Protein AF-A0AAE1TMM4-F1 (afdb_monomer_lite)

Organism: NCBI:txid1843537

pLDDT: mean 85.55, std 17.65, range [37.34, 98.44]

Radius of gyration: 20.05 Å; chains: 1; bounding box: 49×54×57 Å

Structure (mmCIF, N/CA/C/O backbone):
data_AF-A0AAE1TMM4-F1
#
_entry.id   AF-A0AAE1TMM4-F1
#
loop_
_atom_site.group_PDB
_atom_site.id
_atom_site.type_symbol
_atom_site.label_atom_id
_atom_site.label_alt_id
_atom_site.label_comp_id
_atom_site.label_asym_id
_atom_site.label_entity_id
_atom_site.label_seq_id
_atom_site.pdbx_PDB_ins_code
_atom_site.Cart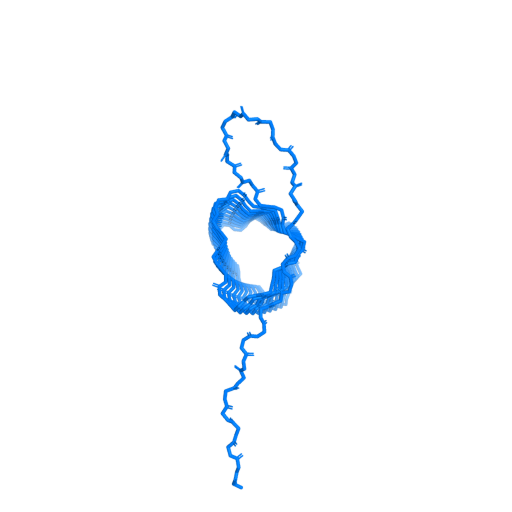n_x
_atom_site.Cartn_y
_atom_site.Cartn_z
_atom_site.occupancy
_atom_site.B_iso_or_equiv
_atom_site.auth_seq_id
_atom_site.auth_comp_id
_atom_site.auth_asym_id
_atom_site.auth_atom_id
_atom_site.pdbx_PDB_model_num
ATOM 1 N N . MET A 1 1 ? 13.318 -33.579 33.733 1.00 42.00 1 MET A N 1
ATOM 2 C CA . MET A 1 1 ? 11.891 -33.727 33.380 1.00 42.00 1 MET A CA 1
ATOM 3 C C . MET A 1 1 ? 11.103 -32.865 34.356 1.00 42.00 1 MET A C 1
ATOM 5 O O . MET A 1 1 ? 10.937 -33.266 35.497 1.00 42.00 1 MET A O 1
ATOM 9 N N . GLY A 1 2 ? 10.742 -31.644 33.979 1.00 37.34 2 GLY A N 1
ATOM 10 C CA . GLY A 1 2 ? 10.014 -30.729 34.858 1.00 37.34 2 GLY A CA 1
ATOM 11 C C . GLY A 1 2 ? 9.353 -29.660 34.008 1.00 37.34 2 GLY A C 1
ATOM 12 O O . GLY A 1 2 ? 10.037 -28.768 33.521 1.00 37.34 2 GLY A O 1
ATOM 13 N N . LYS A 1 3 ? 8.055 -29.839 33.754 1.00 45.47 3 LYS A N 1
ATOM 14 C CA . LYS A 1 3 ? 7.179 -28.867 33.096 1.00 45.47 3 LYS A CA 1
ATOM 15 C C . LYS A 1 3 ? 7.102 -27.596 33.946 1.00 45.47 3 LYS A C 1
ATOM 17 O O . LYS A 1 3 ? 6.981 -27.700 35.163 1.00 45.47 3 LYS A O 1
ATOM 22 N N . MET A 1 4 ? 7.082 -26.436 33.300 1.00 38.25 4 MET A N 1
ATOM 23 C CA . MET A 1 4 ? 6.453 -25.239 33.854 1.00 38.25 4 MET A CA 1
ATOM 24 C C . MET A 1 4 ? 5.282 -24.892 32.937 1.00 38.25 4 MET A C 1
ATOM 26 O O . MET A 1 4 ? 5.475 -24.652 31.748 1.00 38.25 4 MET A O 1
ATOM 30 N N . GLU A 1 5 ? 4.080 -24.997 33.496 1.00 43.28 5 GLU A N 1
ATOM 31 C CA . GLU A 1 5 ? 2.815 -24.550 32.916 1.00 43.28 5 GLU A CA 1
ATOM 32 C C . GLU A 1 5 ? 2.511 -23.128 33.413 1.00 43.28 5 GLU A C 1
ATOM 34 O O . GLU A 1 5 ? 2.790 -22.798 34.566 1.00 43.28 5 GLU A O 1
ATOM 39 N N . GLU A 1 6 ? 1.934 -22.351 32.492 1.00 41.84 6 GLU A N 1
ATOM 40 C CA . GLU A 1 6 ? 1.158 -21.110 32.642 1.00 41.84 6 GLU A CA 1
ATOM 41 C C . GLU A 1 6 ? 1.837 -19.884 33.279 1.00 41.84 6 GLU A C 1
ATOM 43 O O . GLU A 1 6 ? 1.745 -19.613 34.476 1.00 41.84 6 GLU A O 1
ATOM 48 N N . GLU A 1 7 ? 2.431 -19.056 32.408 1.00 39.62 7 GLU A N 1
ATOM 49 C CA . GLU A 1 7 ? 2.669 -17.636 32.677 1.00 39.62 7 GLU A CA 1
ATOM 50 C C . GLU A 1 7 ? 1.332 -16.889 32.760 1.00 39.62 7 GLU A C 1
ATOM 52 O O . GLU A 1 7 ? 0.552 -16.846 31.808 1.00 39.62 7 GLU A O 1
ATOM 57 N N . LYS A 1 8 ? 1.085 -16.286 33.926 1.00 39.66 8 LYS A N 1
ATOM 58 C CA . LYS A 1 8 ? 0.014 -15.315 34.137 1.00 39.66 8 LYS A CA 1
ATOM 59 C C . LYS A 1 8 ? 0.262 -14.076 33.281 1.00 39.66 8 LYS A C 1
ATOM 61 O O . LYS A 1 8 ? 1.341 -13.496 33.318 1.00 39.66 8 LYS A O 1
ATOM 66 N N . GLU A 1 9 ? -0.780 -13.664 32.573 1.00 48.09 9 GLU A N 1
ATOM 67 C CA . GLU A 1 9 ? -0.873 -12.409 31.836 1.00 48.09 9 GLU A CA 1
ATOM 68 C C . GLU A 1 9 ? -0.795 -11.223 32.814 1.00 48.09 9 GLU A C 1
ATOM 70 O O . GLU A 1 9 ? -1.756 -10.888 33.507 1.00 48.09 9 GLU A O 1
ATOM 75 N N . GLU A 1 10 ? 0.389 -10.622 32.926 1.00 38.06 10 GLU A N 1
ATOM 76 C CA . GLU A 1 10 ? 0.600 -9.375 33.657 1.00 38.06 10 GLU A CA 1
ATOM 77 C C . GLU A 1 10 ? 0.146 -8.214 32.760 1.00 38.06 10 GLU A C 1
ATOM 79 O O . GLU A 1 10 ? 0.851 -7.786 31.845 1.00 38.06 10 GLU A O 1
ATOM 84 N N . ALA A 1 11 ? -1.084 -7.744 32.982 1.00 46.00 11 ALA A N 1
ATOM 85 C CA . ALA A 1 11 ? -1.600 -6.535 32.354 1.00 46.00 11 ALA A CA 1
ATOM 86 C C . ALA A 1 11 ? -0.767 -5.334 32.829 1.00 46.00 11 ALA A C 1
ATOM 88 O O . ALA A 1 11 ? -0.806 -4.965 34.003 1.00 46.00 11 ALA A O 1
ATOM 89 N N . GLY A 1 12 ? 0.011 -4.751 31.914 1.00 44.47 12 GLY A N 1
ATOM 90 C CA . GLY A 1 12 ? 0.807 -3.557 32.179 1.00 44.47 12 GLY A CA 1
ATOM 91 C C . GLY A 1 12 ? -0.064 -2.366 32.585 1.00 44.47 12 GLY A C 1
ATOM 92 O O . GLY A 1 12 ? -1.188 -2.207 32.111 1.00 44.47 12 GLY A O 1
ATOM 93 N N . GLU A 1 13 ? 0.469 -1.527 33.472 1.00 41.88 13 GLU A N 1
ATOM 94 C CA . GLU A 1 13 ? -0.174 -0.304 33.958 1.00 41.88 13 GLU A CA 1
ATOM 95 C C . GLU A 1 13 ? -0.498 0.645 32.787 1.00 41.88 13 GLU A C 1
ATOM 97 O O . GLU A 1 13 ? 0.381 1.280 32.200 1.00 41.88 13 GLU A O 1
ATOM 102 N N . ASN A 1 14 ? -1.781 0.736 32.432 1.00 50.75 14 ASN A N 1
ATOM 103 C CA . ASN A 1 14 ? -2.283 1.701 31.460 1.00 50.75 14 ASN A CA 1
ATOM 104 C C . ASN A 1 14 ? -2.461 3.060 32.160 1.00 50.75 14 ASN A C 1
ATOM 106 O O . ASN A 1 14 ? -3.460 3.288 32.838 1.00 50.75 14 ASN A O 1
ATOM 110 N N . GLU A 1 15 ? -1.507 3.980 32.001 1.00 49.12 15 GLU A N 1
ATOM 111 C CA . GLU A 1 15 ? -1.706 5.389 32.371 1.00 49.12 15 GLU A CA 1
ATOM 112 C C . GLU A 1 15 ? -2.577 6.070 31.296 1.00 49.12 15 GLU A C 1
ATOM 114 O O . GLU A 1 15 ? -2.085 6.445 30.224 1.00 49.12 15 GLU A O 1
ATOM 119 N N . ILE A 1 16 ? -3.877 6.199 31.579 1.00 53.31 16 ILE A N 1
ATOM 120 C CA . ILE A 1 16 ? -4.823 7.024 30.815 1.00 53.31 16 ILE A CA 1
ATOM 121 C C . ILE A 1 16 ? -4.716 8.453 31.363 1.00 53.31 16 ILE A C 1
ATOM 123 O O . ILE A 1 16 ? -5.084 8.701 32.509 1.00 53.31 16 ILE A O 1
ATOM 127 N N . GLU A 1 17 ? -4.204 9.401 30.575 1.00 52.69 17 GLU A N 1
ATOM 128 C CA . GLU A 1 17 ? -4.332 10.825 30.914 1.00 52.69 17 GLU A CA 1
ATOM 129 C C . GLU A 1 17 ? -5.674 11.312 30.351 1.00 52.69 17 GLU A C 1
ATOM 131 O O . GLU A 1 17 ? -5.829 11.464 29.139 1.00 52.69 17 GLU A O 1
ATOM 136 N N . GLU A 1 18 ? -6.668 11.518 31.219 1.00 48.84 18 GLU A N 1
ATOM 137 C CA . GLU A 1 18 ? -7.958 12.086 30.819 1.00 48.84 18 GLU A CA 1
ATOM 138 C C . GLU A 1 18 ? -7.796 13.574 30.473 1.00 48.84 18 GLU A C 1
ATOM 140 O O . GLU A 1 18 ? -7.499 14.411 31.328 1.00 48.84 18 GLU A O 1
ATOM 145 N N . GLY A 1 19 ? -7.994 13.917 29.199 1.00 47.78 19 GLY A N 1
ATOM 146 C CA . GLY A 1 19 ? -8.187 15.301 28.779 1.00 47.78 19 GLY A CA 1
ATOM 147 C C . GLY A 1 19 ? -9.588 15.772 29.173 1.00 47.78 19 GLY A C 1
ATOM 148 O O . GLY A 1 19 ? -10.572 15.129 28.824 1.00 47.78 19 GLY A O 1
ATOM 149 N N . GLN A 1 20 ? -9.692 16.892 29.891 1.00 40.84 20 GLN A N 1
ATOM 150 C CA . GLN A 1 20 ? -10.978 17.512 30.234 1.00 40.84 20 GLN A CA 1
ATOM 151 C C . GLN A 1 20 ? -11.711 17.962 28.957 1.00 40.84 20 GLN A C 1
ATOM 153 O O . GLN A 1 20 ? -11.268 18.899 28.291 1.00 40.84 20 GLN A O 1
ATOM 158 N N . GLY A 1 21 ? -12.821 17.297 28.622 1.00 42.81 21 GLY A N 1
ATOM 159 C CA . GLY A 1 21 ? -13.741 17.670 27.543 1.00 42.81 21 GLY A CA 1
ATOM 160 C C . GLY A 1 21 ? -15.053 18.242 28.089 1.00 42.81 21 GLY A C 1
ATOM 161 O O . GLY A 1 21 ? -15.620 17.694 29.030 1.00 42.81 21 GLY A O 1
ATOM 162 N N . ASP A 1 22 ? -15.497 19.358 27.509 1.00 43.84 22 ASP A N 1
ATOM 163 C CA . ASP A 1 22 ? -16.775 20.036 27.767 1.00 43.84 22 ASP A CA 1
ATOM 164 C C . ASP A 1 22 ? -17.948 19.229 27.167 1.00 43.84 22 ASP A C 1
ATOM 166 O O . ASP A 1 22 ? -17.822 18.643 26.088 1.00 43.84 22 ASP A O 1
ATOM 170 N N . GLU A 1 23 ? -19.080 19.156 27.871 1.00 51.81 23 GLU A N 1
ATOM 171 C CA . GLU A 1 23 ? -20.193 18.249 27.559 1.00 51.81 23 GLU A CA 1
ATOM 172 C C . GLU A 1 23 ? -20.998 18.704 26.327 1.00 51.81 23 GLU A C 1
ATOM 174 O O . GLU A 1 23 ? -21.994 19.421 26.415 1.00 51.81 23 GLU A O 1
ATOM 179 N N . GLY A 1 24 ? -20.601 18.220 25.150 1.00 48.44 24 GLY A N 1
ATOM 180 C CA . GLY A 1 24 ? -21.395 18.324 23.927 1.00 48.44 24 GLY A CA 1
ATOM 181 C C . GLY A 1 24 ? -20.752 17.563 22.771 1.00 48.44 24 GLY A C 1
ATOM 182 O O . GLY A 1 24 ? -19.865 18.089 22.113 1.00 48.44 24 GLY A O 1
ATOM 183 N N . SER A 1 25 ? -21.234 16.342 22.500 1.00 51.62 25 SER A N 1
ATOM 184 C CA . SER A 1 25 ? -20.659 15.304 21.611 1.00 51.62 25 SER A CA 1
ATOM 185 C C . SER A 1 25 ? -19.442 14.579 22.204 1.00 51.62 25 SER A C 1
ATOM 187 O O . SER A 1 25 ? -18.290 14.903 21.952 1.00 51.62 25 SER A O 1
ATOM 189 N N . ASN A 1 26 ? -19.702 13.568 23.036 1.00 45.94 26 ASN A N 1
ATOM 190 C CA . ASN A 1 26 ? -18.652 12.861 23.766 1.00 45.94 26 ASN A CA 1
ATOM 191 C C . ASN A 1 26 ? -18.019 11.749 22.902 1.00 45.94 26 ASN A C 1
ATOM 193 O O . ASN A 1 26 ? -18.207 10.562 23.160 1.00 45.94 26 ASN A O 1
ATOM 197 N N . THR A 1 27 ? -17.297 12.113 21.839 1.00 53.97 27 THR A N 1
ATOM 198 C CA . T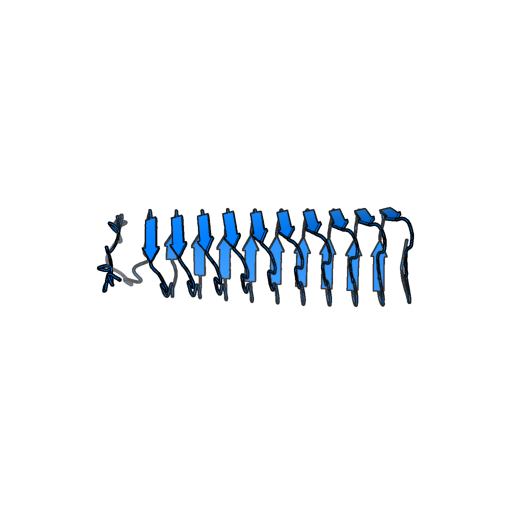HR A 1 27 ? -16.329 11.191 21.223 1.00 53.97 27 THR A CA 1
ATOM 199 C C . THR A 1 27 ? -15.072 11.210 22.085 1.00 53.97 27 THR A C 1
ATOM 201 O O . THR A 1 27 ? -14.251 12.119 21.974 1.00 53.97 27 THR A O 1
ATOM 204 N N . PHE A 1 28 ? -14.947 10.245 22.996 1.00 68.00 28 PHE A N 1
ATOM 205 C CA . PHE A 1 28 ? -13.753 10.087 23.824 1.00 68.00 28 PHE A CA 1
ATOM 206 C C . PHE A 1 28 ? -12.570 9.702 22.930 1.00 68.00 28 PHE A C 1
ATOM 208 O O . PHE A 1 28 ? -12.520 8.589 22.415 1.00 68.00 28 PHE A O 1
ATOM 215 N N . THR A 1 29 ? -11.627 10.621 22.723 1.00 73.44 29 THR A N 1
ATOM 216 C CA . THR A 1 29 ? -10.373 10.325 22.020 1.00 73.44 29 THR A CA 1
ATOM 217 C C . THR A 1 29 ? -9.329 9.879 23.044 1.00 73.44 29 THR A C 1
ATOM 219 O O . THR A 1 29 ? -8.824 10.731 23.785 1.00 73.44 29 THR A O 1
ATOM 222 N N . PRO A 1 30 ? -8.988 8.581 23.138 1.00 79.00 30 PRO A N 1
ATOM 223 C CA . PRO A 1 30 ? -8.029 8.114 24.127 1.00 79.00 30 PRO A CA 1
ATOM 224 C C . PRO A 1 30 ? -6.634 8.686 23.860 1.00 79.00 30 PRO A C 1
ATOM 226 O O . PRO A 1 30 ? -6.106 8.606 22.745 1.00 79.00 30 PRO A O 1
ATOM 229 N N . TYR A 1 31 ? -6.012 9.203 24.919 1.00 85.12 31 TYR A N 1
ATOM 230 C CA . TYR A 1 31 ? -4.585 9.496 24.962 1.00 85.12 31 TYR A CA 1
ATOM 231 C C . TYR A 1 31 ? -3.909 8.506 25.916 1.00 85.12 31 TYR A C 1
ATOM 233 O O . TYR A 1 31 ? -4.076 8.599 27.133 1.00 85.12 31 TYR A O 1
ATOM 241 N N . LEU A 1 32 ? -3.149 7.546 25.373 1.00 87.81 32 LEU A N 1
ATOM 242 C CA . LEU A 1 32 ? -2.367 6.612 26.192 1.00 87.81 32 LEU A CA 1
ATOM 243 C C . LEU A 1 32 ? -0.876 6.883 26.056 1.00 87.81 32 LEU A C 1
ATOM 245 O O . LEU A 1 32 ? -0.294 6.977 24.964 1.00 87.81 32 LEU A O 1
ATOM 249 N N . ARG A 1 33 ? -0.216 6.945 27.209 1.00 90.06 33 ARG A N 1
ATOM 250 C CA . ARG A 1 33 ? 1.230 7.133 27.272 1.00 90.06 33 ARG A CA 1
ATOM 251 C C . ARG A 1 33 ? 1.990 5.853 26.916 1.00 90.06 33 ARG A C 1
ATOM 253 O O . ARG A 1 33 ? 3.035 5.932 26.260 1.00 90.06 33 ARG A O 1
ATOM 260 N N . HIS A 1 34 ? 1.469 4.701 27.327 1.00 90.94 34 HIS A N 1
ATOM 261 C CA . HIS A 1 34 ? 2.022 3.378 27.047 1.00 90.94 34 HIS A CA 1
ATOM 262 C C . HIS A 1 34 ? 0.892 2.363 26.912 1.00 90.94 34 HIS A C 1
ATOM 264 O O . HIS A 1 34 ? -0.062 2.407 27.681 1.00 90.94 34 HIS A O 1
ATOM 270 N N . LEU A 1 35 ? 1.026 1.452 25.953 1.00 91.75 35 LEU A N 1
ATOM 271 C CA . LEU A 1 35 ? 0.177 0.277 25.806 1.00 91.75 35 LEU A CA 1
ATOM 272 C C . LEU A 1 35 ? 1.073 -0.931 25.526 1.00 91.75 35 LEU A C 1
ATOM 274 O O . LEU A 1 35 ? 1.838 -0.940 24.557 1.00 91.75 35 LEU A O 1
ATOM 278 N N . ILE A 1 36 ? 0.983 -1.939 26.390 1.00 93.50 36 ILE A N 1
ATOM 279 C CA . ILE A 1 36 ? 1.643 -3.232 26.215 1.00 93.50 36 ILE A CA 1
ATOM 280 C C . ILE A 1 36 ? 0.543 -4.285 26.195 1.00 93.50 36 ILE A C 1
ATOM 282 O O . ILE A 1 36 ? -0.142 -4.494 27.190 1.00 93.50 36 ILE A O 1
ATOM 286 N N . SER A 1 37 ? 0.336 -4.908 25.041 1.00 91.88 37 SER A N 1
ATOM 287 C CA . SER A 1 37 ? -0.714 -5.910 24.855 1.00 91.88 37 SER A CA 1
ATOM 288 C C . SER A 1 37 ? -0.328 -6.850 23.725 1.00 91.88 37 SER A C 1
ATOM 290 O O . SER A 1 37 ? 0.295 -6.427 22.751 1.00 91.88 37 SER A O 1
ATOM 292 N N . GLN A 1 38 ? -0.692 -8.127 23.822 1.00 88.94 38 GLN A N 1
ATOM 293 C CA . GLN A 1 38 ? -0.353 -9.089 22.776 1.00 88.94 38 GLN A CA 1
ATOM 294 C C . GLN A 1 38 ? -1.016 -8.733 21.441 1.00 88.94 38 GLN A C 1
ATOM 296 O O . GLN A 1 38 ? -0.316 -8.660 20.432 1.00 88.94 38 GLN A O 1
ATOM 301 N N . THR A 1 39 ? -2.319 -8.441 21.447 1.00 95.06 39 THR A N 1
ATOM 302 C CA . THR A 1 39 ? -3.136 -8.254 20.235 1.00 95.06 39 THR A CA 1
ATOM 303 C C . THR A 1 39 ? -4.168 -7.118 20.402 1.00 95.06 39 THR A C 1
ATOM 305 O O . THR A 1 39 ? -5.375 -7.365 20.346 1.00 95.06 39 THR A O 1
ATOM 308 N N . PRO A 1 40 ? -3.749 -5.869 20.682 1.00 91.75 40 PRO A N 1
ATOM 309 C CA . PRO A 1 40 ? -4.677 -4.769 20.873 1.00 91.75 40 PRO A CA 1
ATOM 310 C C . PRO A 1 40 ? -5.334 -4.385 19.547 1.00 91.75 40 PRO A C 1
ATOM 312 O O . PRO A 1 40 ? -4.677 -4.331 18.503 1.00 91.75 40 PRO A O 1
ATOM 315 N N . HIS A 1 41 ? -6.622 -4.062 19.624 1.00 91.81 41 HIS A N 1
ATOM 316 C CA . HIS A 1 41 ? -7.346 -3.401 18.551 1.00 91.81 41 HIS A CA 1
ATOM 317 C C . HIS A 1 41 ? -7.478 -1.921 18.901 1.00 91.81 41 HIS A C 1
ATOM 319 O O . HIS A 1 41 ? -8.054 -1.570 19.931 1.00 91.81 41 HIS A O 1
ATOM 325 N N . ILE A 1 42 ? -6.908 -1.064 18.065 1.00 87.81 42 ILE A N 1
ATOM 326 C CA . ILE A 1 42 ? -6.979 0.386 18.191 1.00 87.81 42 ILE A CA 1
ATOM 327 C C . ILE A 1 42 ? -7.856 0.860 17.042 1.00 87.81 42 ILE A C 1
ATOM 329 O O . ILE A 1 42 ? -7.398 0.957 15.906 1.00 87.81 42 ILE A O 1
ATOM 333 N N . SER A 1 43 ? -9.124 1.080 17.367 1.00 78.31 43 SER A N 1
ATOM 334 C CA . SER A 1 43 ? -10.107 1.723 16.503 1.00 78.31 43 SER A CA 1
ATOM 335 C C . SER A 1 43 ? -10.320 3.171 16.942 1.00 78.31 43 SER A C 1
ATOM 337 O O . SER A 1 43 ? -9.913 3.562 18.042 1.00 78.31 43 SER A O 1
ATOM 339 N N . ASP A 1 44 ? -10.990 3.944 16.093 1.00 81.19 44 ASP A N 1
ATOM 340 C CA . ASP A 1 44 ? -11.341 5.345 16.315 1.00 81.19 44 ASP A CA 1
ATOM 341 C C . ASP A 1 44 ? -10.132 6.296 16.418 1.00 81.19 44 ASP A C 1
ATOM 343 O O . ASP A 1 44 ? -8.963 5.936 16.251 1.00 81.19 44 ASP A O 1
ATOM 347 N N . THR A 1 45 ? -10.417 7.579 16.663 1.00 87.44 45 THR A N 1
ATOM 348 C CA . THR A 1 45 ? -9.371 8.600 16.787 1.00 87.44 45 THR A CA 1
ATOM 349 C C . THR A 1 45 ? -8.570 8.413 18.076 1.00 87.44 45 THR A C 1
ATOM 351 O O . THR A 1 45 ? -9.088 8.662 19.164 1.00 87.44 45 THR A O 1
ATOM 354 N N . SER A 1 46 ? -7.294 8.035 17.964 1.00 87.25 46 SER A N 1
ATOM 355 C CA . SER A 1 46 ? -6.441 7.690 19.112 1.00 87.25 46 SER A CA 1
ATOM 356 C C . SER A 1 46 ? -5.049 8.331 19.069 1.00 87.25 46 SER A C 1
ATOM 358 O O . SER A 1 46 ? -4.435 8.516 18.012 1.00 87.25 46 SER A O 1
ATOM 360 N N . TYR A 1 47 ? -4.517 8.643 20.256 1.00 91.19 47 TYR A N 1
ATOM 361 C CA . TYR A 1 47 ? -3.166 9.168 20.445 1.00 91.19 47 TYR A CA 1
ATOM 362 C C . TYR A 1 47 ? -2.367 8.254 21.373 1.00 91.19 47 TYR A C 1
ATOM 364 O O . TYR A 1 47 ? -2.689 8.090 22.548 1.00 91.19 47 TYR A O 1
ATOM 372 N N . LEU A 1 48 ? -1.283 7.681 20.855 1.00 91.56 48 LEU A N 1
ATOM 373 C CA . LEU A 1 48 ? -0.465 6.704 21.564 1.00 91.56 48 LEU A CA 1
ATOM 374 C C . LEU A 1 48 ? 1.012 7.088 21.516 1.00 91.56 48 LEU A C 1
ATOM 376 O O . LEU A 1 48 ? 1.640 7.206 20.456 1.00 91.56 48 LEU A O 1
ATOM 380 N N . ARG A 1 49 ? 1.626 7.259 22.688 1.00 93.12 49 ARG A N 1
ATOM 381 C CA . ARG A 1 49 ? 3.051 7.609 22.746 1.00 93.12 49 ARG A CA 1
ATOM 382 C C . ARG A 1 49 ? 3.962 6.383 22.588 1.00 93.12 49 ARG A C 1
ATOM 384 O O . ARG A 1 49 ? 5.002 6.508 21.928 1.00 93.12 49 ARG A O 1
ATOM 391 N N . HIS A 1 50 ? 3.597 5.234 23.151 1.00 90.50 50 HIS A N 1
ATOM 392 C CA . HIS A 1 50 ? 4.323 3.976 22.955 1.00 90.50 50 HIS A CA 1
ATOM 393 C C . HIS A 1 50 ? 3.358 2.795 22.895 1.00 90.50 50 HIS A C 1
ATOM 395 O O . HIS A 1 50 ? 2.503 2.654 23.765 1.00 90.50 50 HIS A O 1
ATOM 401 N N . LEU A 1 51 ? 3.550 1.939 21.897 1.00 94.75 51 LEU A N 1
ATOM 402 C CA . LEU A 1 51 ? 2.859 0.667 21.747 1.00 94.75 51 LEU A CA 1
ATOM 403 C C . LEU A 1 51 ? 3.891 -0.450 21.561 1.00 94.75 51 LEU A C 1
ATOM 405 O O . LEU A 1 51 ? 4.737 -0.377 20.665 1.00 94.75 51 LEU A O 1
ATOM 409 N N . ILE A 1 52 ? 3.814 -1.470 22.414 1.00 95.25 52 ILE A N 1
ATOM 410 C CA . ILE A 1 52 ? 4.578 -2.714 22.294 1.00 95.25 52 ILE A CA 1
ATOM 411 C C . ILE A 1 52 ? 3.575 -3.859 22.202 1.00 95.25 52 ILE A C 1
ATOM 413 O O . ILE A 1 52 ? 2.770 -4.055 23.111 1.00 95.25 52 ILE A O 1
ATOM 417 N N . SER A 1 53 ? 3.599 -4.598 21.096 1.00 94.06 53 SER A N 1
ATOM 418 C CA . SER A 1 53 ? 2.599 -5.633 20.843 1.00 94.06 53 SER A CA 1
ATOM 419 C C . SER A 1 53 ? 3.072 -6.694 19.860 1.00 94.06 53 SER A C 1
ATOM 421 O O . SER A 1 53 ? 3.859 -6.393 18.973 1.00 94.06 53 SER A O 1
ATOM 423 N N . GLN A 1 54 ? 2.573 -7.926 19.957 1.00 92.88 54 GLN A N 1
ATOM 424 C CA . GLN A 1 54 ? 2.866 -8.937 18.942 1.00 92.88 54 GLN A CA 1
ATOM 425 C C . GLN A 1 54 ? 2.182 -8.585 17.618 1.00 92.88 54 GLN A C 1
ATOM 427 O O . GLN A 1 54 ? 2.875 -8.418 16.611 1.00 92.88 54 GLN A O 1
ATOM 432 N N . THR A 1 55 ? 0.856 -8.418 17.638 1.00 96.12 55 THR A N 1
ATOM 433 C CA . THR A 1 55 ? 0.020 -8.292 16.432 1.00 96.12 55 THR A CA 1
ATOM 434 C C . THR A 1 55 ? -1.073 -7.211 16.610 1.00 96.12 55 THR A C 1
ATOM 436 O O . THR A 1 55 ? -2.259 -7.524 16.740 1.00 96.12 55 THR A O 1
ATOM 439 N N . PRO A 1 56 ? -0.716 -5.918 16.712 1.00 94.44 56 PRO A N 1
ATOM 440 C CA . PRO A 1 56 ? -1.698 -4.856 16.866 1.00 94.44 56 PRO A CA 1
ATOM 441 C C . PRO A 1 56 ? -2.438 -4.602 15.549 1.00 94.44 56 PRO A C 1
ATOM 443 O O . PRO A 1 56 ? -1.824 -4.560 14.479 1.00 94.44 56 PRO A O 1
ATOM 446 N N . HIS A 1 57 ? -3.741 -4.362 15.657 1.00 95.56 57 HIS A N 1
ATOM 447 C CA . HIS A 1 57 ? -4.571 -3.856 14.568 1.00 95.56 57 HIS A CA 1
ATOM 448 C C . HIS A 1 57 ? -4.870 -2.385 14.838 1.00 95.56 57 HIS A C 1
ATOM 450 O O . HIS A 1 57 ? -5.420 -2.047 15.886 1.00 95.56 57 HIS A O 1
ATOM 456 N N . ILE A 1 58 ? -4.441 -1.516 13.929 1.00 92.38 58 ILE A N 1
ATOM 457 C CA . ILE A 1 58 ? -4.582 -0.067 14.032 1.00 92.38 58 ILE A CA 1
ATOM 458 C C . ILE A 1 58 ? -5.360 0.401 12.807 1.00 92.38 58 ILE A C 1
ATOM 460 O O . ILE A 1 58 ? -4.838 0.336 11.695 1.00 92.38 58 ILE A O 1
ATOM 464 N N . SER A 1 59 ? -6.579 0.870 13.034 1.00 86.62 59 SER A N 1
ATOM 465 C CA . SER A 1 59 ? -7.478 1.399 12.009 1.00 86.62 59 SER A CA 1
ATOM 466 C C . SER A 1 59 ? -7.846 2.856 12.304 1.00 86.62 59 SER A C 1
ATOM 468 O O . SER A 1 59 ? -7.409 3.441 13.302 1.00 86.62 59 SER A O 1
ATOM 470 N N . ASP A 1 60 ? -8.654 3.445 11.426 1.00 86.69 60 ASP A N 1
ATOM 471 C CA . ASP A 1 60 ? -9.201 4.799 11.538 1.00 86.69 60 ASP A CA 1
ATOM 472 C C . ASP A 1 60 ? -8.124 5.900 11.586 1.00 86.69 60 ASP A C 1
ATOM 474 O O . ASP A 1 60 ? -7.256 5.975 10.720 1.00 86.69 60 ASP A O 1
ATOM 478 N N . THR A 1 61 ? -8.194 6.824 12.551 1.00 90.31 61 THR A N 1
ATOM 479 C CA . THR A 1 61 ? -7.246 7.941 12.674 1.00 90.31 61 THR A CA 1
ATOM 480 C C . THR A 1 61 ? -6.337 7.741 13.880 1.00 90.31 61 THR A C 1
ATOM 482 O O . THR A 1 61 ? -6.716 8.025 15.014 1.00 90.31 61 THR A O 1
ATOM 485 N N . SER A 1 62 ? -5.098 7.314 13.652 1.00 88.75 62 SER A N 1
ATOM 486 C CA . SER A 1 62 ? -4.157 7.009 14.737 1.00 88.75 62 SER A CA 1
ATOM 487 C C . SER A 1 62 ? -2.892 7.866 14.691 1.00 88.75 62 SER A C 1
ATOM 489 O O . SER A 1 62 ? -2.254 8.052 13.651 1.00 88.75 62 SER A O 1
ATOM 491 N N . TYR A 1 63 ? -2.482 8.366 15.857 1.00 93.62 63 TYR A N 1
ATOM 492 C CA . TYR A 1 63 ? -1.229 9.098 16.035 1.00 93.62 63 TYR A CA 1
ATOM 493 C C . TYR A 1 63 ? -0.311 8.339 16.988 1.00 93.62 63 TYR A C 1
ATOM 495 O O . TYR A 1 63 ? -0.474 8.376 18.208 1.00 93.62 63 TYR A O 1
ATOM 503 N N . LEU A 1 64 ? 0.704 7.684 16.429 1.00 94.00 64 LEU A N 1
ATOM 504 C CA . LEU A 1 64 ? 1.634 6.825 17.152 1.00 94.00 64 LEU A CA 1
ATOM 505 C C . LEU A 1 64 ? 3.055 7.387 17.130 1.00 94.00 64 LEU A C 1
ATOM 507 O O . LEU A 1 64 ? 3.702 7.535 16.087 1.00 94.00 64 LEU A O 1
A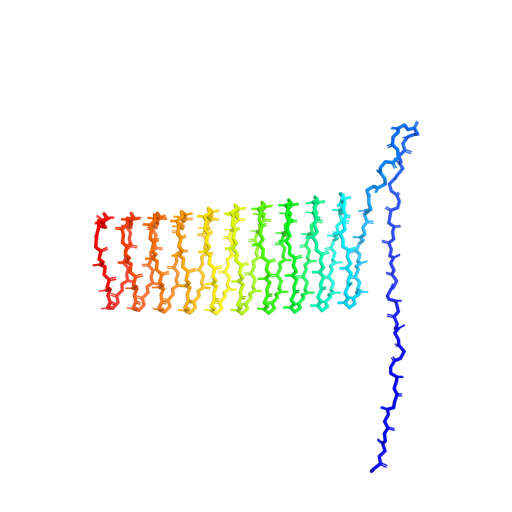TOM 511 N N . ARG A 1 65 ? 3.615 7.665 18.311 1.00 96.56 65 ARG A N 1
ATOM 512 C CA . ARG A 1 65 ? 5.006 8.136 18.387 1.00 96.56 65 ARG A CA 1
ATOM 513 C C . ARG A 1 65 ? 6.015 6.989 18.280 1.00 96.56 65 ARG A C 1
ATOM 515 O O . ARG A 1 65 ? 7.055 7.182 17.644 1.00 96.56 65 ARG A O 1
ATOM 522 N N . HIS A 1 66 ? 5.745 5.840 18.892 1.00 96.69 66 HIS A N 1
ATOM 523 C CA . HIS A 1 66 ? 6.595 4.652 18.795 1.00 96.69 66 HIS A CA 1
ATOM 524 C C . HIS A 1 66 ? 5.744 3.385 18.778 1.00 96.69 66 HIS A C 1
ATOM 526 O O . HIS A 1 66 ? 4.899 3.209 19.652 1.00 96.69 66 HIS A O 1
ATOM 532 N N . LEU A 1 67 ? 6.023 2.504 17.824 1.00 97.19 67 LEU A N 1
ATOM 533 C CA . LEU A 1 67 ? 5.443 1.177 17.702 1.00 97.19 67 LEU A CA 1
ATOM 534 C C . LEU A 1 67 ? 6.569 0.152 17.550 1.00 97.19 67 LEU A C 1
ATOM 536 O O . LEU A 1 67 ? 7.396 0.259 16.641 1.00 97.19 67 LEU A O 1
ATOM 540 N N . ILE A 1 68 ? 6.596 -0.827 18.450 1.00 97.62 68 ILE A N 1
ATOM 541 C CA . ILE A 1 68 ? 7.439 -2.018 18.355 1.00 97.62 68 ILE A CA 1
ATOM 542 C C . ILE A 1 68 ? 6.509 -3.219 18.261 1.00 97.62 68 ILE A C 1
ATOM 544 O O . ILE A 1 68 ? 5.699 -3.443 19.161 1.00 97.62 68 ILE A O 1
ATOM 548 N N . SER A 1 69 ? 6.610 -3.975 17.170 1.00 96.25 69 SER A N 1
ATOM 549 C CA . SER A 1 69 ? 5.733 -5.119 16.954 1.00 96.25 69 SER A CA 1
ATOM 550 C C . SER A 1 69 ? 6.364 -6.239 16.131 1.00 96.25 69 SER A C 1
ATOM 552 O O . SER A 1 69 ? 7.435 -6.053 15.566 1.00 96.25 69 SER A O 1
ATOM 554 N N . GLN A 1 70 ? 5.755 -7.425 16.086 1.00 95.31 70 GLN A N 1
ATOM 555 C CA . GLN A 1 70 ? 6.128 -8.436 15.098 1.00 95.31 70 GLN A CA 1
ATOM 556 C C . GLN A 1 70 ? 5.374 -8.217 13.786 1.00 95.31 70 GLN A C 1
ATOM 558 O O . GLN A 1 70 ? 6.016 -8.096 12.743 1.00 95.31 70 GLN A O 1
ATOM 563 N N . THR A 1 71 ? 4.043 -8.137 13.845 1.00 97.44 71 THR A N 1
ATOM 564 C CA . THR A 1 71 ? 3.142 -8.140 12.676 1.00 97.44 71 THR A CA 1
ATOM 565 C C . THR A 1 71 ? 2.004 -7.111 12.846 1.00 97.44 71 THR A C 1
ATOM 567 O O . THR A 1 71 ? 0.840 -7.467 13.007 1.00 97.44 71 THR A O 1
ATOM 570 N N . PRO A 1 72 ? 2.301 -5.799 12.870 1.00 96.19 72 PRO A N 1
ATOM 571 C CA . PRO A 1 72 ? 1.270 -4.779 12.955 1.00 96.19 72 PRO A CA 1
ATOM 572 C C . PRO A 1 72 ? 0.516 -4.664 11.627 1.00 96.19 72 PRO A C 1
ATOM 574 O O . PRO A 1 72 ? 1.132 -4.627 10.557 1.00 96.19 72 PRO A O 1
ATOM 577 N N . HIS A 1 73 ? -0.801 -4.532 11.724 1.00 97.19 73 HIS A N 1
ATOM 578 C CA . HIS A 1 73 ? -1.675 -4.154 10.620 1.00 97.19 73 HIS A CA 1
ATOM 579 C C . HIS A 1 73 ? -2.118 -2.710 10.832 1.00 97.19 73 HIS A C 1
ATOM 581 O O . HIS A 1 73 ? -2.719 -2.397 11.859 1.00 97.19 73 HIS A O 1
ATOM 587 N N . ILE A 1 74 ? -1.764 -1.835 9.897 1.00 95.06 74 ILE A N 1
ATOM 588 C CA . ILE A 1 74 ? -2.024 -0.400 9.961 1.00 95.06 74 ILE A CA 1
ATOM 589 C C . ILE A 1 74 ? -2.794 -0.010 8.700 1.00 95.06 74 ILE A C 1
ATOM 591 O O . ILE A 1 74 ? -2.238 -0.090 7.605 1.00 95.06 74 ILE A O 1
ATOM 595 N N . SER A 1 75 ? -4.037 0.422 8.870 1.00 89.62 75 SER A N 1
ATOM 596 C CA . SER A 1 75 ? -4.927 0.862 7.794 1.00 89.62 75 SER A CA 1
ATOM 597 C C . SER A 1 75 ? -5.418 2.294 8.022 1.00 89.62 75 SER A C 1
ATOM 599 O O . SER A 1 75 ? -5.078 2.940 9.021 1.00 89.62 75 SER A O 1
ATOM 601 N N . ASP A 1 76 ? -6.213 2.785 7.075 1.00 89.06 76 ASP A N 1
ATOM 602 C CA . ASP A 1 76 ? -6.897 4.079 7.091 1.00 89.06 76 ASP A CA 1
ATOM 603 C C . ASP A 1 76 ? -5.950 5.290 7.151 1.00 89.06 76 ASP A C 1
ATOM 605 O O . ASP A 1 76 ? -5.190 5.531 6.220 1.00 89.06 76 ASP A O 1
ATOM 609 N N . THR A 1 77 ? -6.012 6.119 8.198 1.00 91.94 77 THR A N 1
ATOM 610 C CA . THR A 1 77 ? -5.190 7.328 8.342 1.00 91.94 77 THR A CA 1
ATOM 611 C C . THR A 1 77 ? -4.264 7.210 9.548 1.00 91.94 77 THR A C 1
ATOM 613 O O . THR A 1 77 ? -4.639 7.478 10.690 1.00 91.94 77 THR A O 1
ATOM 616 N N . SER A 1 78 ? -2.999 6.876 9.298 1.00 90.00 78 SER A N 1
ATOM 617 C CA . SER A 1 78 ? -2.014 6.664 10.363 1.00 90.00 78 SER A CA 1
ATOM 618 C C . SER A 1 78 ? -0.829 7.629 10.290 1.00 90.00 78 SER A C 1
ATOM 620 O O . SER A 1 78 ? -0.199 7.837 9.249 1.00 90.00 78 SER A O 1
ATOM 622 N N . TYR A 1 79 ? -0.471 8.197 11.442 1.00 95.12 79 TYR A N 1
ATOM 623 C CA . TYR A 1 79 ? 0.703 9.048 11.616 1.00 95.12 79 TYR A CA 1
ATOM 624 C C . TYR A 1 79 ? 1.677 8.406 12.599 1.00 95.12 79 TYR A C 1
ATOM 626 O O . TYR A 1 79 ? 1.475 8.416 13.813 1.00 95.12 79 TYR A O 1
ATOM 634 N N . LEU A 1 80 ? 2.784 7.887 12.075 1.00 95.38 80 LEU A N 1
ATOM 635 C CA . LEU A 1 80 ? 3.738 7.060 12.808 1.00 95.38 80 LEU A CA 1
ATOM 636 C C . LEU A 1 80 ? 5.138 7.686 12.800 1.00 95.38 80 LEU A C 1
ATOM 638 O O . LEU A 1 80 ? 5.796 7.841 11.767 1.00 95.38 80 LEU A O 1
ATOM 642 N N . ARG A 1 81 ? 5.658 8.039 13.981 1.00 97.75 81 ARG A N 1
ATOM 643 C CA . ARG A 1 81 ? 7.005 8.635 14.073 1.0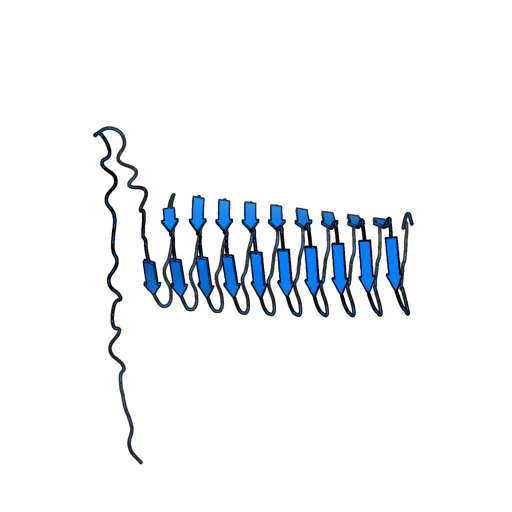0 97.75 81 ARG A CA 1
ATOM 644 C C . ARG A 1 81 ? 8.126 7.588 14.090 1.00 97.75 81 ARG A C 1
ATOM 646 O O . ARG A 1 81 ? 9.175 7.843 13.485 1.00 97.75 81 ARG A O 1
ATOM 653 N N . HIS A 1 82 ? 7.934 6.463 14.779 1.00 97.31 82 HIS A N 1
ATOM 654 C CA . HIS A 1 82 ? 8.893 5.354 14.819 1.00 97.31 82 HIS A CA 1
ATOM 655 C C . HIS A 1 82 ? 8.151 4.014 14.773 1.00 97.31 82 HIS A C 1
ATOM 657 O O . HIS A 1 82 ? 7.360 3.740 15.672 1.00 97.31 82 HIS A O 1
ATOM 663 N N . LEU A 1 83 ? 8.438 3.191 13.762 1.00 97.81 83 LEU A N 1
ATOM 664 C CA . LEU A 1 83 ? 7.963 1.812 13.650 1.00 97.81 83 LEU A CA 1
ATOM 665 C C . LEU A 1 83 ? 9.157 0.861 13.515 1.00 97.81 83 LEU A C 1
ATOM 667 O O . LEU A 1 83 ? 9.990 1.019 12.618 1.00 97.81 83 LEU A O 1
ATOM 671 N N . ILE A 1 84 ? 9.222 -0.123 14.408 1.00 98.31 84 ILE A N 1
ATOM 672 C CA . ILE A 1 84 ? 10.134 -1.264 14.335 1.00 98.31 84 ILE A CA 1
ATOM 673 C C . ILE A 1 84 ? 9.271 -2.519 14.278 1.00 98.31 84 ILE A C 1
ATOM 675 O O . ILE A 1 84 ? 8.505 -2.775 15.208 1.00 98.31 84 ILE A O 1
ATOM 679 N N . SER A 1 85 ? 9.367 -3.277 13.187 1.00 97.31 85 SER A N 1
ATOM 680 C CA . SER A 1 85 ? 8.529 -4.460 12.990 1.00 97.31 85 SER A CA 1
ATOM 681 C C . SER A 1 85 ? 9.197 -5.554 12.168 1.00 97.31 85 SER A C 1
ATOM 683 O O . SER A 1 85 ? 10.001 -5.246 11.300 1.00 97.31 85 SER A O 1
ATOM 685 N N . GLN A 1 86 ? 8.859 -6.829 12.370 1.00 96.50 86 GLN A N 1
ATOM 686 C CA . GLN A 1 86 ? 9.313 -7.865 11.437 1.00 96.50 86 GLN A CA 1
ATOM 687 C C . GLN A 1 86 ? 8.586 -7.730 10.098 1.00 96.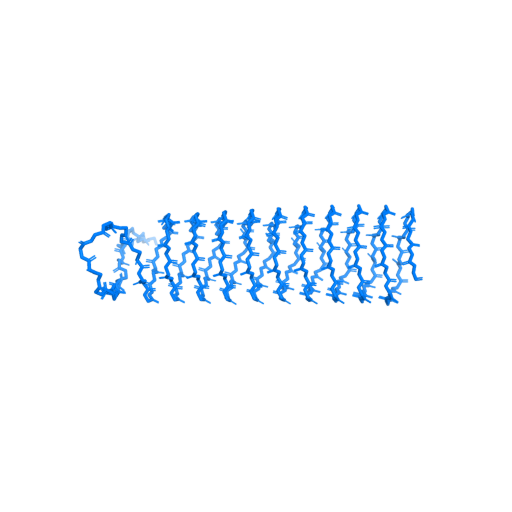50 86 GLN A C 1
ATOM 689 O O . GLN A 1 86 ? 9.244 -7.501 9.082 1.00 96.50 86 GLN A O 1
ATOM 694 N N . THR A 1 87 ? 7.254 -7.794 10.111 1.00 97.75 87 THR A N 1
ATOM 695 C CA . THR A 1 87 ? 6.421 -7.875 8.903 1.00 97.75 87 THR A CA 1
ATOM 696 C C . THR A 1 87 ? 5.181 -6.966 9.023 1.00 97.75 87 THR A C 1
ATOM 698 O O . THR A 1 87 ? 4.067 -7.438 9.251 1.00 97.75 87 THR A O 1
ATOM 701 N N . PRO A 1 88 ? 5.344 -5.633 8.968 1.00 96.75 88 PRO A N 1
ATOM 702 C CA . PRO A 1 88 ? 4.224 -4.706 9.018 1.00 96.75 88 PRO A CA 1
ATOM 703 C C . PRO A 1 88 ? 3.447 -4.715 7.699 1.00 96.75 88 PRO A C 1
ATOM 705 O O . PRO A 1 88 ? 4.043 -4.719 6.619 1.00 96.75 88 PRO A O 1
ATOM 708 N N . HIS A 1 89 ? 2.126 -4.636 7.810 1.00 97.75 89 HIS A N 1
ATOM 709 C CA . HIS A 1 89 ? 1.220 -4.364 6.701 1.00 97.75 89 HIS A CA 1
ATOM 710 C C . HIS A 1 89 ? 0.680 -2.946 6.865 1.00 97.75 89 HIS A C 1
ATOM 712 O O . HIS A 1 89 ? 0.092 -2.632 7.900 1.00 97.75 89 HIS A O 1
ATOM 718 N N . ILE A 1 90 ? 0.943 -2.090 5.883 1.00 95.94 90 ILE A N 1
ATOM 719 C CA . ILE A 1 90 ? 0.589 -0.673 5.902 1.00 95.94 90 ILE A CA 1
ATOM 720 C C . ILE A 1 90 ? -0.190 -0.371 4.625 1.00 95.94 90 ILE A C 1
ATOM 722 O O . ILE A 1 90 ? 0.378 -0.467 3.539 1.00 95.94 90 ILE A O 1
ATOM 726 N N . SER A 1 91 ? -1.453 0.004 4.770 1.00 90.94 91 SER A N 1
ATOM 727 C CA . SER A 1 91 ? -2.354 0.346 3.668 1.00 90.94 91 SER A CA 1
ATOM 728 C C . SER A 1 91 ? -2.936 1.751 3.832 1.00 90.94 91 SER A C 1
ATOM 730 O O . SER A 1 91 ? -2.657 2.457 4.809 1.00 90.94 91 SER A O 1
ATOM 732 N N . ASP A 1 92 ? -3.739 2.148 2.850 1.00 90.81 92 ASP A N 1
ATOM 733 C CA . ASP A 1 92 ? -4.516 3.385 2.791 1.00 90.81 92 ASP A CA 1
ATOM 734 C C . ASP A 1 92 ? -3.663 4.663 2.825 1.00 90.81 92 ASP A C 1
ATOM 736 O O . ASP A 1 92 ? -2.889 4.918 1.911 1.00 90.81 92 ASP A O 1
ATOM 740 N N . THR A 1 93 ? -3.823 5.528 3.829 1.00 92.50 93 THR A N 1
ATOM 741 C CA . THR A 1 93 ? -3.113 6.805 3.952 1.00 92.50 93 THR A CA 1
ATOM 742 C C . THR A 1 93 ? -2.186 6.789 5.163 1.00 92.50 93 THR A C 1
ATOM 744 O O . THR A 1 93 ? -2.578 7.060 6.299 1.00 92.50 93 THR A O 1
ATOM 747 N N . SER A 1 94 ? -0.901 6.543 4.919 1.00 90.44 94 SER A N 1
ATOM 748 C CA . SER A 1 94 ? 0.087 6.409 5.992 1.00 90.44 94 SER A CA 1
ATOM 749 C C . SER A 1 94 ? 1.228 7.423 5.890 1.00 90.44 94 SER A C 1
ATOM 751 O O . SER A 1 94 ? 1.842 7.637 4.842 1.00 90.44 94 SER A O 1
ATOM 753 N N . TYR A 1 95 ? 1.559 8.044 7.022 1.00 95.50 95 TYR A N 1
ATOM 754 C CA . TYR A 1 95 ? 2.682 8.969 7.156 1.00 95.50 95 TYR A CA 1
ATOM 755 C C . TYR A 1 95 ? 3.693 8.421 8.160 1.00 95.50 95 TYR A C 1
ATOM 757 O O . TYR A 1 95 ? 3.517 8.547 9.375 1.00 95.50 95 TYR A O 1
ATOM 765 N N . LEU A 1 96 ? 4.795 7.854 7.660 1.00 96.00 96 LEU A N 1
ATOM 766 C CA . LEU A 1 96 ? 5.846 7.275 8.494 1.00 96.00 96 LEU A CA 1
ATOM 767 C C . LEU A 1 96 ? 7.143 8.076 8.418 1.00 96.00 96 LEU A C 1
ATOM 769 O O . LEU A 1 96 ? 7.763 8.265 7.369 1.00 96.00 96 LEU A O 1
ATOM 773 N N . ARG A 1 97 ? 7.657 8.499 9.572 1.00 97.88 97 ARG A N 1
ATOM 774 C CA . ARG A 1 97 ? 8.961 9.176 9.596 1.00 97.88 97 ARG A CA 1
ATOM 775 C C . ARG A 1 97 ? 10.134 8.194 9.534 1.00 97.88 97 ARG A C 1
ATOM 777 O O . ARG A 1 97 ? 11.137 8.499 8.881 1.00 97.88 97 ARG A O 1
ATOM 784 N N . HIS A 1 98 ? 10.035 7.066 10.231 1.00 97.81 98 HIS A N 1
ATOM 785 C CA . HIS A 1 98 ? 11.061 6.025 10.235 1.00 97.81 98 HIS A CA 1
ATOM 786 C C . HIS A 1 98 ? 10.408 4.652 10.343 1.00 97.81 98 HIS A C 1
ATOM 788 O O . HIS A 1 98 ? 9.647 4.410 11.283 1.00 97.81 98 HIS A O 1
ATOM 794 N N . LEU A 1 99 ? 10.767 3.775 9.412 1.00 98.06 99 LEU A N 1
ATOM 795 C CA . LEU A 1 99 ? 10.407 2.368 9.415 1.00 98.06 99 LEU A CA 1
ATOM 796 C C . LEU A 1 99 ? 11.680 1.522 9.340 1.00 98.06 99 LEU A C 1
ATOM 798 O O . LEU A 1 99 ? 12.489 1.686 8.423 1.00 98.06 99 LEU A O 1
ATOM 802 N N . ILE A 1 100 ? 11.845 0.632 10.314 1.00 98.38 100 ILE A N 1
ATOM 803 C CA . ILE A 1 100 ? 12.843 -0.437 10.294 1.00 98.38 100 ILE A CA 1
ATOM 804 C C . ILE A 1 100 ? 12.086 -1.757 10.282 1.00 98.38 100 ILE A C 1
ATOM 806 O O . ILE A 1 100 ? 11.306 -2.024 11.200 1.00 98.38 100 ILE A O 1
ATOM 810 N N . SER A 1 101 ? 12.303 -2.566 9.248 1.00 97.56 101 SER A N 1
ATOM 811 C CA . SER A 1 101 ? 11.597 -3.833 9.110 1.00 97.56 101 SER A CA 1
ATOM 812 C C . SER A 1 101 ? 12.389 -4.930 8.402 1.00 97.56 101 SER A C 1
ATOM 814 O O . SER A 1 101 ? 13.453 -4.663 7.859 1.00 97.56 101 SER A O 1
ATOM 816 N N . GLN A 1 102 ? 11.925 -6.180 8.454 1.00 96.81 102 GLN A N 1
ATOM 817 C CA . GLN A 1 102 ? 12.453 -7.247 7.603 1.00 96.81 102 GLN A CA 1
ATOM 818 C C . GLN A 1 102 ? 11.711 -7.247 6.266 1.00 96.81 102 GLN A C 1
ATOM 820 O O . GLN A 1 102 ? 12.342 -7.063 5.225 1.00 96.81 102 GLN A O 1
ATOM 825 N N . THR A 1 103 ? 10.383 -7.399 6.307 1.00 97.94 103 THR A N 1
ATOM 826 C CA . THR A 1 103 ? 9.532 -7.571 5.120 1.00 97.94 103 THR A CA 1
ATOM 827 C C . THR A 1 103 ? 8.243 -6.732 5.229 1.00 97.94 103 THR A C 1
ATOM 829 O O . THR A 1 103 ? 7.162 -7.261 5.492 1.00 97.94 103 THR A O 1
ATOM 832 N N . PRO A 1 104 ? 8.326 -5.397 5.104 1.00 97.06 104 PRO A N 1
ATOM 833 C CA . PRO A 1 104 ? 7.157 -4.535 5.113 1.00 97.06 104 PRO A CA 1
ATOM 834 C C . PRO A 1 104 ? 6.389 -4.643 3.794 1.00 97.06 104 PRO A C 1
ATOM 836 O O . PRO A 1 104 ? 6.992 -4.636 2.717 1.00 97.06 104 PRO A O 1
ATOM 839 N N . HIS A 1 105 ? 5.066 -4.670 3.902 1.00 97.94 105 HIS A N 1
ATOM 840 C CA . HIS A 1 105 ? 4.138 -4.512 2.788 1.00 97.94 105 HIS A CA 1
ATOM 841 C C . HIS A 1 105 ? 3.487 -3.137 2.904 1.00 97.94 105 HIS A C 1
ATOM 843 O O . HIS A 1 105 ? 2.863 -2.839 3.923 1.00 97.94 105 HIS A O 1
ATOM 849 N N . ILE A 1 106 ? 3.693 -2.295 1.896 1.00 96.12 106 ILE A N 1
ATOM 850 C CA . ILE A 1 106 ? 3.221 -0.913 1.861 1.00 96.12 106 ILE A CA 1
ATOM 851 C C . ILE A 1 106 ? 2.421 -0.729 0.573 1.00 96.12 106 ILE A C 1
ATOM 853 O O . ILE A 1 106 ? 2.996 -0.831 -0.509 1.00 96.12 106 ILE A O 1
ATOM 857 N N . SER A 1 107 ? 1.132 -0.449 0.702 1.00 91.19 107 SER A N 1
ATOM 858 C CA . SER A 1 107 ? 0.216 -0.206 -0.414 1.00 91.19 107 SER A CA 1
ATOM 859 C C . SER A 1 107 ? -0.454 1.163 -0.301 1.00 91.19 107 SER A C 1
ATOM 861 O O . SER A 1 107 ? -0.248 1.904 0.668 1.00 91.19 107 SER A O 1
ATOM 863 N N . ASP A 1 108 ? -1.249 1.487 -1.316 1.00 90.94 108 ASP A N 1
ATOM 864 C CA . ASP A 1 108 ? -2.085 2.681 -1.426 1.00 90.94 108 ASP A CA 1
ATOM 865 C C . ASP A 1 108 ? -1.285 3.995 -1.402 1.00 90.94 108 ASP A C 1
ATOM 867 O O . ASP A 1 108 ? -0.400 4.202 -2.224 1.00 90.94 108 ASP A O 1
ATOM 871 N N . THR A 1 109 ? -1.606 4.935 -0.512 1.00 92.69 109 THR A N 1
ATOM 872 C CA . THR A 1 109 ? -0.963 6.249 -0.419 1.00 92.69 109 THR A CA 1
ATOM 873 C C . THR A 1 109 ? -0.051 6.325 0.800 1.00 92.69 109 THR A C 1
ATOM 875 O O . THR A 1 109 ? -0.471 6.594 1.928 1.00 92.69 109 THR A O 1
ATOM 878 N N . SER A 1 110 ? 1.251 6.172 0.573 1.00 90.81 110 SER A N 1
ATOM 879 C CA . SER A 1 110 ? 2.233 6.160 1.656 1.00 90.81 110 SER A CA 1
ATOM 880 C C . SER A 1 110 ? 3.301 7.244 1.513 1.00 90.81 110 SER A C 1
ATOM 882 O O . SER A 1 110 ? 3.911 7.452 0.462 1.00 90.81 110 SER A O 1
ATOM 884 N N . TYR A 1 111 ? 3.578 7.933 2.617 1.00 95.62 111 TYR A N 1
ATOM 885 C CA . TYR A 1 111 ? 4.647 8.920 2.723 1.00 95.62 111 TYR A CA 1
ATOM 886 C C . TYR A 1 111 ? 5.663 8.451 3.757 1.00 95.62 111 TYR A C 1
ATOM 888 O O . TYR A 1 111 ? 5.443 8.605 4.962 1.00 95.62 111 TYR A O 1
ATOM 896 N N . LEU A 1 112 ? 6.812 7.933 3.303 1.00 96.19 112 LEU A N 1
ATOM 897 C CA . LEU A 1 112 ? 7.889 7.535 4.204 1.00 96.19 112 LEU A CA 1
ATOM 898 C C . LEU A 1 112 ? 9.165 8.351 4.018 1.00 96.19 112 LEU A C 1
ATOM 900 O O . LEU A 1 112 ? 9.750 8.487 2.941 1.00 96.19 112 LEU A O 1
ATOM 904 N N . ARG A 1 113 ? 9.668 8.889 5.130 1.00 97.94 113 ARG A N 1
ATOM 905 C CA . ARG A 1 113 ? 10.912 9.667 5.103 1.00 97.94 113 ARG A CA 1
ATOM 906 C C . ARG A 1 113 ? 12.158 8.776 5.110 1.00 97.94 113 ARG A C 1
ATOM 908 O O . ARG A 1 113 ? 13.146 9.128 4.461 1.00 97.94 113 ARG A O 1
ATOM 915 N N . HIS A 1 114 ? 12.133 7.675 5.852 1.00 97.88 114 HIS A N 1
ATOM 916 C CA . HIS A 1 114 ? 13.226 6.707 5.896 1.00 97.88 114 HIS A CA 1
ATOM 917 C C . HIS A 1 114 ? 12.667 5.297 6.053 1.00 97.88 114 HIS A C 1
ATOM 919 O O . HIS A 1 114 ? 11.920 5.038 6.999 1.00 97.88 114 HIS A O 1
ATOM 925 N N . LEU A 1 115 ? 13.089 4.409 5.160 1.00 98.19 115 LEU A N 1
ATOM 926 C CA . LEU A 1 115 ? 12.818 2.982 5.217 1.00 98.19 115 LEU A CA 1
ATOM 927 C C . LEU A 1 115 ? 14.143 2.216 5.178 1.00 98.19 115 LEU A C 1
ATOM 929 O O . LEU A 1 115 ? 14.952 2.408 4.269 1.00 98.19 115 LEU A O 1
ATOM 933 N N . ILE A 1 116 ? 14.350 1.364 6.178 1.00 98.44 116 ILE A N 1
ATOM 934 C CA . ILE A 1 116 ? 15.413 0.360 6.209 1.00 98.44 116 ILE A CA 1
ATOM 935 C C . ILE A 1 116 ? 14.728 -1.001 6.262 1.00 98.44 116 ILE A C 1
ATOM 937 O O . ILE A 1 116 ? 13.981 -1.273 7.203 1.00 98.44 116 ILE A O 1
ATOM 941 N N . SER A 1 117 ? 14.951 -1.831 5.247 1.00 97.69 117 SER A N 1
ATOM 942 C CA . SER A 1 117 ? 14.276 -3.123 5.123 1.00 97.69 117 SER A CA 1
ATOM 943 C C . SER A 1 117 ? 15.134 -4.178 4.433 1.00 97.69 117 SER A C 1
ATOM 945 O O . SER A 1 117 ? 15.969 -3.818 3.618 1.00 97.69 117 SER A O 1
ATOM 947 N N . GLN A 1 118 ? 14.933 -5.474 4.680 1.00 96.81 118 GLN A N 1
ATOM 948 C CA . GLN A 1 118 ? 15.553 -6.489 3.818 1.00 96.81 118 GLN A CA 1
ATOM 949 C C . GLN A 1 118 ? 14.815 -6.558 2.482 1.00 96.81 118 GLN A C 1
ATOM 951 O O . GLN A 1 118 ? 15.422 -6.275 1.447 1.00 96.81 118 GLN A O 1
ATOM 956 N N . THR A 1 119 ? 13.511 -6.846 2.517 1.00 97.94 119 THR A N 1
ATOM 957 C CA . THR A 1 119 ? 12.692 -7.133 1.328 1.00 97.94 119 THR A CA 1
ATOM 958 C C . THR A 1 119 ? 11.344 -6.388 1.390 1.00 97.94 119 THR A C 1
ATOM 960 O O . THR A 1 119 ? 10.302 -6.979 1.675 1.00 97.94 119 THR A O 1
ATOM 963 N N . PRO A 1 120 ? 11.330 -5.053 1.224 1.00 97.19 120 PRO A N 1
ATOM 964 C CA . PRO A 1 120 ? 10.094 -4.287 1.194 1.00 97.19 120 PRO A CA 1
ATOM 965 C C . PRO A 1 120 ? 9.331 -4.525 -0.113 1.00 97.19 120 PRO A C 1
ATOM 967 O O . PRO A 1 120 ? 9.930 -4.548 -1.190 1.00 97.19 120 PRO A O 1
ATOM 970 N N . HIS A 1 121 ? 8.011 -4.626 0.002 1.00 97.88 121 HIS A N 1
ATOM 971 C CA . HIS A 1 121 ? 7.073 -4.601 -1.115 1.00 97.88 121 HIS A CA 1
ATOM 972 C C . HIS A 1 121 ? 6.299 -3.289 -1.060 1.00 97.88 121 HIS A C 1
ATOM 974 O O . HIS A 1 121 ? 5.678 -2.990 -0.039 1.00 97.88 121 HIS A O 1
ATOM 980 N N . ILE A 1 122 ? 6.398 -2.495 -2.122 1.00 96.06 122 ILE A N 1
ATOM 981 C CA . ILE A 1 122 ? 5.855 -1.140 -2.184 1.00 96.06 122 ILE A CA 1
ATOM 982 C C . ILE A 1 122 ? 5.068 -1.005 -3.484 1.00 96.06 122 ILE A C 1
ATOM 984 O O . ILE A 1 122 ? 5.666 -1.076 -4.556 1.00 96.06 122 ILE A O 1
ATOM 988 N N . SER A 1 123 ? 3.759 -0.819 -3.373 1.00 91.06 123 SER A N 1
ATOM 989 C CA . SER A 1 123 ? 2.839 -0.675 -4.504 1.00 91.06 123 SER A CA 1
ATOM 990 C C . SER A 1 123 ? 2.078 0.651 -4.445 1.00 91.06 123 SER A C 1
ATOM 992 O O . SER A 1 123 ? 2.226 1.437 -3.502 1.00 91.06 123 SER A O 1
ATOM 994 N N . ASP A 1 124 ? 1.272 0.886 -5.475 1.00 90.56 124 ASP A N 1
ATOM 995 C CA . ASP A 1 124 ? 0.340 2.002 -5.628 1.00 90.56 124 ASP A CA 1
ATOM 996 C C . ASP A 1 124 ? 1.013 3.384 -5.676 1.00 90.56 124 ASP A C 1
ATOM 998 O O . ASP A 1 124 ? 1.729 3.687 -6.623 1.00 90.56 124 ASP A O 1
ATOM 1002 N N . THR A 1 125 ? 0.758 4.275 -4.716 1.00 92.44 125 THR A N 1
ATOM 1003 C CA . THR A 1 125 ? 1.287 5.645 -4.684 1.00 92.44 125 THR A CA 1
ATOM 1004 C C . THR A 1 125 ? 2.198 5.846 -3.477 1.00 92.44 125 THR A C 1
ATOM 1006 O O . THR A 1 125 ? 1.765 6.168 -2.368 1.00 92.44 125 THR A O 1
ATOM 1009 N N . SER A 1 126 ? 3.509 5.734 -3.695 1.00 90.88 126 SER A N 1
ATOM 1010 C CA . SER A 1 126 ? 4.500 5.862 -2.622 1.00 90.88 126 SER A CA 1
ATOM 1011 C C . SER A 1 126 ? 5.452 7.044 -2.810 1.00 90.88 126 SER A C 1
ATOM 1013 O O . SER A 1 126 ? 6.049 7.262 -3.867 1.00 90.88 126 SER A O 1
ATOM 1015 N N . TYR A 1 127 ? 5.654 7.804 -1.734 1.00 95.44 127 TYR A N 1
ATOM 1016 C CA . TYR A 1 127 ? 6.626 8.890 -1.657 1.00 95.44 127 TYR A CA 1
ATOM 1017 C C . TYR A 1 127 ? 7.700 8.556 -0.629 1.00 95.44 127 TYR A C 1
ATOM 1019 O O . TYR A 1 127 ? 7.488 8.626 0.585 1.00 95.44 127 TYR A O 1
ATOM 1027 N N . LEU A 1 128 ? 8.898 8.249 -1.122 1.00 96.31 128 LEU A N 1
ATOM 1028 C CA . LEU A 1 128 ? 10.019 7.785 -0.318 1.00 96.31 128 LEU A CA 1
ATOM 1029 C C . LEU A 1 128 ? 11.216 8.720 -0.423 1.00 96.31 128 LEU A C 1
ATOM 1031 O O . LEU A 1 128 ? 11.830 8.912 -1.474 1.00 96.31 128 LEU A O 1
ATOM 1035 N N . ARG A 1 129 ? 11.634 9.296 0.705 1.00 97.88 129 ARG A N 1
ATOM 1036 C CA . ARG A 1 129 ? 12.825 10.160 0.689 1.00 97.88 129 ARG A CA 1
ATOM 1037 C C . ARG A 1 129 ? 14.131 9.360 0.718 1.00 97.88 129 ARG A C 1
ATOM 1039 O O . ARG A 1 129 ? 15.090 9.761 0.053 1.00 97.88 129 ARG A O 1
ATOM 1046 N N . HIS A 1 130 ? 14.185 8.281 1.491 1.00 97.88 130 HIS A N 1
ATOM 1047 C CA . HIS A 1 130 ? 15.344 7.393 1.554 1.00 97.88 130 HIS A CA 1
ATOM 1048 C C . HIS A 1 130 ? 14.888 5.954 1.768 1.00 97.88 130 HIS A C 1
ATOM 1050 O O . HIS A 1 130 ? 14.172 5.677 2.733 1.00 97.88 130 HIS A O 1
ATOM 1056 N N . LEU A 1 131 ? 15.360 5.064 0.904 1.00 98.12 131 LEU A N 1
ATOM 1057 C CA . LEU A 1 131 ? 15.195 3.625 1.022 1.00 98.12 131 LEU A CA 1
ATOM 1058 C C . LEU A 1 131 ? 16.574 2.960 1.011 1.00 98.12 131 LEU A C 1
ATOM 1060 O O . LEU A 1 131 ? 17.363 3.166 0.087 1.00 98.12 131 LEU A O 1
ATOM 1064 N N . ILE A 1 132 ? 16.852 2.177 2.051 1.00 98.44 132 ILE A N 1
ATOM 1065 C CA . ILE A 1 132 ? 17.990 1.262 2.121 1.00 98.44 132 ILE A CA 1
ATOM 1066 C C . ILE A 1 132 ? 17.421 -0.148 2.218 1.00 98.44 132 ILE A C 1
ATOM 1068 O O . ILE A 1 132 ? 16.690 -0.450 3.164 1.00 98.44 132 ILE A O 1
ATOM 1072 N N . SER A 1 133 ? 17.737 -0.996 1.243 1.00 97.75 133 SER A N 1
ATOM 1073 C CA . SER A 1 133 ? 17.226 -2.362 1.216 1.00 97.75 133 SER A CA 1
ATOM 1074 C C . SER A 1 133 ? 18.172 -3.362 0.559 1.00 97.75 133 SER A C 1
ATOM 1076 O O . SER A 1 133 ? 19.140 -2.954 -0.064 1.00 97.75 133 SER A O 1
ATOM 1078 N N . GLN A 1 134 ? 17.950 -4.668 0.728 1.00 96.94 134 GLN A N 1
ATOM 1079 C CA . GLN A 1 134 ? 18.635 -5.667 -0.095 1.00 96.94 134 GLN A CA 1
ATOM 1080 C C . GLN A 1 134 ? 17.894 -5.868 -1.411 1.00 96.94 134 GLN A C 1
ATOM 1082 O O . GLN A 1 134 ? 18.483 -5.676 -2.474 1.00 96.94 134 GLN A O 1
ATOM 1087 N N . THR A 1 135 ? 16.610 -6.226 -1.333 1.00 97.81 135 THR A N 1
ATOM 1088 C CA . THR A 1 135 ? 15.804 -6.634 -2.491 1.00 97.81 135 THR A CA 1
ATOM 1089 C C . THR A 1 135 ? 14.413 -5.974 -2.451 1.00 97.81 135 THR A C 1
ATOM 1091 O O . THR A 1 135 ? 13.412 -6.624 -2.145 1.00 97.81 135 THR A O 1
ATOM 1094 N N . PRO A 1 136 ? 14.317 -4.653 -2.682 1.00 97.12 136 PRO A N 1
ATOM 1095 C CA . PRO A 1 136 ? 13.040 -3.962 -2.731 1.00 97.12 136 PRO A CA 1
ATOM 1096 C C . PRO A 1 136 ? 12.293 -4.289 -4.024 1.00 97.12 136 PRO A C 1
ATOM 1098 O O . PRO A 1 136 ? 12.885 -4.284 -5.105 1.00 97.12 136 PRO A O 1
ATOM 1101 N N . HIS A 1 137 ? 10.988 -4.504 -3.892 1.00 97.50 137 HIS A N 1
ATOM 1102 C CA . HIS A 1 137 ? 10.039 -4.585 -4.997 1.00 97.50 137 HIS A CA 1
ATOM 1103 C C . HIS A 1 137 ? 9.171 -3.331 -4.978 1.00 97.50 137 HIS A C 1
ATOM 1105 O O . HIS A 1 137 ? 8.508 -3.060 -3.975 1.00 97.50 137 HIS A O 1
ATOM 1111 N N . ILE A 1 138 ? 9.231 -2.554 -6.054 1.00 95.19 138 ILE A N 1
ATOM 1112 C CA . ILE A 1 138 ? 8.559 -1.263 -6.178 1.00 95.19 138 ILE A CA 1
ATOM 1113 C C . ILE A 1 138 ? 7.771 -1.268 -7.486 1.00 95.19 138 ILE A C 1
ATOM 1115 O O . ILE A 1 138 ? 8.377 -1.372 -8.551 1.00 95.19 138 ILE A O 1
ATOM 1119 N N . SER A 1 139 ? 6.453 -1.156 -7.397 1.00 90.06 139 SER A N 1
ATOM 1120 C CA . SER A 1 139 ? 5.542 -1.119 -8.544 1.00 90.06 139 SER A CA 1
ATOM 1121 C C . SER A 1 139 ? 4.693 0.152 -8.543 1.00 90.06 139 SER A C 1
ATOM 1123 O O . SER A 1 139 ? 4.763 0.970 -7.619 1.00 90.06 139 SER A O 1
ATOM 1125 N N . ASP A 1 140 ? 3.897 0.303 -9.598 1.00 89.06 140 ASP A N 1
ATOM 1126 C CA . ASP A 1 140 ? 2.902 1.355 -9.795 1.00 89.06 140 ASP A CA 1
ATOM 1127 C C . ASP A 1 140 ? 3.503 2.769 -9.862 1.00 89.06 140 ASP A C 1
ATOM 1129 O O . ASP A 1 140 ? 4.320 3.058 -10.730 1.00 89.06 140 ASP A O 1
ATOM 1133 N N . THR A 1 141 ? 3.080 3.697 -9.003 1.00 91.81 141 THR A N 1
ATOM 1134 C CA . THR A 1 141 ? 3.528 5.094 -8.990 1.00 91.81 141 THR A CA 1
ATOM 1135 C C . THR A 1 141 ? 4.414 5.371 -7.778 1.00 91.81 141 THR A C 1
ATOM 1137 O O . THR A 1 141 ? 3.950 5.624 -6.665 1.00 91.81 141 THR A O 1
ATOM 1140 N N . SER A 1 142 ? 5.728 5.409 -7.993 1.00 90.00 142 SER A N 1
ATOM 1141 C CA . SER A 1 142 ? 6.693 5.650 -6.914 1.00 90.00 142 SER A CA 1
ATOM 1142 C C . SER A 1 142 ? 7.567 6.879 -7.150 1.00 90.00 142 SER A C 1
ATOM 1144 O O . SER A 1 142 ? 8.117 7.111 -8.227 1.00 90.00 142 SER A O 1
ATOM 1146 N N . TYR A 1 143 ? 7.755 7.670 -6.095 1.00 94.38 143 TYR A N 1
ATOM 1147 C CA . TYR A 1 143 ? 8.679 8.800 -6.068 1.00 94.38 143 TYR A CA 1
ATOM 1148 C C . TYR A 1 143 ? 9.764 8.542 -5.025 1.00 94.38 143 TYR A C 1
ATOM 1150 O O . TYR A 1 143 ? 9.549 8.753 -3.829 1.00 94.38 143 TYR A O 1
ATOM 1158 N N . LEU A 1 144 ? 10.960 8.142 -5.468 1.00 95.06 144 LEU A N 1
ATOM 1159 C CA . LEU A 1 144 ? 12.108 7.944 -4.585 1.00 95.06 144 LEU A CA 1
ATOM 1160 C C . LEU A 1 144 ? 13.200 8.985 -4.802 1.00 95.06 144 LEU A C 1
ATOM 1162 O O . LEU A 1 144 ? 13.776 9.147 -5.880 1.00 95.06 144 LEU A O 1
ATOM 1166 N N . ARG A 1 145 ? 13.591 9.659 -3.720 1.00 97.31 145 ARG A N 1
ATOM 1167 C CA . ARG A 1 145 ? 14.713 10.604 -3.786 1.00 97.31 145 ARG A CA 1
ATOM 1168 C C . ARG A 1 145 ? 16.078 9.910 -3.704 1.00 97.31 145 ARG A C 1
ATOM 1170 O O . ARG A 1 145 ? 17.016 10.359 -4.366 1.00 97.31 145 ARG A O 1
ATOM 1177 N N . HIS A 1 146 ? 16.204 8.872 -2.885 1.00 97.44 146 HIS A N 1
ATOM 1178 C CA . HIS A 1 146 ? 17.428 8.080 -2.776 1.00 97.44 146 HIS A CA 1
ATOM 1179 C C . HIS A 1 146 ? 17.081 6.618 -2.516 1.00 97.44 146 HIS A C 1
ATOM 1181 O O . HIS A 1 146 ? 16.374 6.319 -1.550 1.00 97.44 146 HIS A O 1
ATOM 1187 N N . LEU A 1 147 ? 17.634 5.739 -3.342 1.00 97.56 147 LEU A N 1
ATOM 1188 C CA . LEU A 1 147 ? 17.559 4.296 -3.194 1.00 97.56 147 LEU A CA 1
ATOM 1189 C C . LEU A 1 147 ? 18.977 3.719 -3.162 1.00 97.56 147 LEU A C 1
ATOM 1191 O O . LEU A 1 147 ? 19.764 3.940 -4.082 1.00 97.56 147 LEU A O 1
ATOM 1195 N N . ILE A 1 148 ? 19.288 2.989 -2.094 1.00 98.19 148 ILE A N 1
ATOM 1196 C CA . ILE A 1 148 ? 20.484 2.154 -1.978 1.00 98.19 148 ILE A CA 1
ATOM 1197 C C . ILE A 1 148 ? 20.005 0.713 -1.846 1.00 98.19 148 ILE A C 1
ATOM 1199 O O . ILE A 1 148 ? 19.288 0.392 -0.896 1.00 98.19 148 ILE A O 1
ATOM 1203 N N . SER A 1 149 ? 20.368 -0.136 -2.804 1.00 97.50 149 SER A N 1
ATOM 1204 C CA . SER A 1 149 ? 19.894 -1.518 -2.850 1.00 97.50 149 SER A CA 1
ATOM 1205 C C . SER A 1 149 ? 20.915 -2.492 -3.427 1.00 97.50 149 SER A C 1
ATOM 1207 O O . SER A 1 149 ? 21.729 -2.089 -4.245 1.00 97.50 149 SER A O 1
ATOM 1209 N N . GLN A 1 150 ? 20.881 -3.778 -3.072 1.00 96.19 150 GLN A N 1
ATOM 1210 C CA . GLN A 1 150 ? 21.633 -4.771 -3.848 1.00 96.19 150 GLN A CA 1
ATOM 1211 C C . GLN A 1 150 ? 20.927 -5.032 -5.178 1.00 96.19 150 GLN A C 1
ATOM 1213 O O . GLN A 1 150 ? 21.484 -4.703 -6.228 1.00 96.19 150 GLN A O 1
ATOM 1218 N N . THR A 1 151 ? 19.694 -5.536 -5.123 1.00 97.12 151 THR A N 1
ATOM 1219 C CA . THR A 1 151 ? 18.929 -6.012 -6.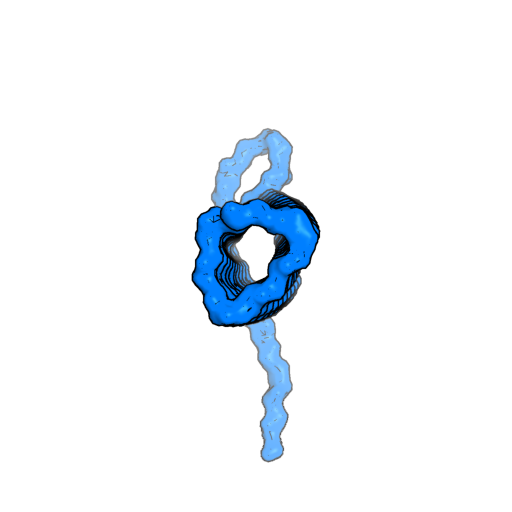285 1.00 97.12 151 THR A CA 1
ATOM 1220 C C . THR A 1 151 ? 17.500 -5.431 -6.277 1.00 97.12 151 THR A C 1
ATOM 1222 O O . THR A 1 151 ? 16.542 -6.115 -5.912 1.00 97.12 151 THR A O 1
ATOM 1225 N N . PRO A 1 152 ? 17.313 -4.135 -6.585 1.00 96.06 152 PRO A N 1
ATOM 1226 C CA . PRO A 1 152 ? 15.989 -3.535 -6.668 1.00 96.06 152 PRO A CA 1
ATOM 1227 C C . PRO A 1 152 ? 15.255 -3.988 -7.932 1.00 96.06 152 PRO A C 1
ATOM 1229 O O . PRO A 1 152 ? 15.843 -4.016 -9.015 1.00 96.06 152 PRO A O 1
ATOM 1232 N N . HIS A 1 153 ? 13.965 -4.271 -7.778 1.00 96.31 153 HIS A N 1
ATOM 1233 C CA . HIS A 1 153 ? 13.016 -4.483 -8.865 1.00 96.31 153 HIS A CA 1
ATOM 1234 C C . HIS A 1 153 ? 12.041 -3.310 -8.889 1.00 96.31 153 HIS A C 1
ATOM 1236 O O . HIS A 1 153 ? 11.352 -3.067 -7.898 1.00 96.31 153 HIS A O 1
ATOM 1242 N N . ILE A 1 154 ? 12.036 -2.564 -9.990 1.00 93.38 154 ILE A N 1
ATOM 1243 C CA . ILE A 1 154 ? 11.255 -1.340 -10.151 1.00 93.38 154 ILE A CA 1
ATOM 1244 C C . ILE A 1 154 ? 10.485 -1.440 -11.467 1.00 93.38 154 ILE A C 1
ATOM 1246 O O . ILE A 1 154 ? 11.109 -1.543 -12.520 1.00 93.38 154 ILE A O 1
ATOM 1250 N N . SER A 1 155 ? 9.159 -1.413 -11.402 1.00 88.31 155 SER A N 1
ATOM 1251 C CA . SER A 1 155 ? 8.270 -1.468 -12.568 1.00 88.31 155 SER A CA 1
ATOM 1252 C C . SER A 1 155 ? 7.354 -0.246 -12.638 1.00 88.31 155 SER A C 1
ATOM 1254 O O . SER A 1 155 ? 7.352 0.599 -11.737 1.00 88.31 155 SER A O 1
ATOM 1256 N N . ASP A 1 156 ? 6.584 -0.163 -13.722 1.00 86.69 156 ASP A N 1
ATOM 1257 C CA . ASP A 1 156 ? 5.518 0.813 -13.953 1.00 86.69 156 ASP A CA 1
ATOM 1258 C C . ASP A 1 156 ? 6.012 2.268 -14.058 1.00 86.69 156 ASP A C 1
ATOM 1260 O O . ASP A 1 156 ? 6.781 2.598 -14.960 1.00 86.69 156 ASP A O 1
ATOM 1264 N N . THR A 1 157 ? 5.540 3.181 -13.206 1.00 88.38 157 THR A N 1
ATOM 1265 C CA . THR A 1 157 ? 5.864 4.615 -13.230 1.00 88.38 157 THR A CA 1
ATOM 1266 C C . THR A 1 157 ? 6.716 5.001 -12.023 1.00 88.38 157 THR A C 1
ATOM 1268 O O . THR A 1 157 ? 6.220 5.282 -10.931 1.00 88.38 157 THR A O 1
ATOM 1271 N N . SER A 1 158 ? 8.031 5.101 -12.220 1.00 86.44 158 SER A N 1
ATOM 1272 C CA . SER A 1 158 ? 8.961 5.459 -11.141 1.00 86.44 158 SER A CA 1
ATOM 1273 C C . SER A 1 158 ? 9.745 6.741 -11.419 1.00 86.44 158 SER A C 1
ATOM 1275 O O . SER A 1 158 ? 10.322 6.949 -12.486 1.00 86.44 158 SER A O 1
ATOM 1277 N N . TYR A 1 159 ? 9.821 7.611 -10.413 1.00 90.50 159 TYR A N 1
ATOM 1278 C CA . TYR A 1 159 ? 10.661 8.806 -10.412 1.00 90.50 159 TYR A CA 1
ATOM 1279 C C . TYR A 1 159 ? 11.770 8.647 -9.376 1.00 90.50 159 TYR A C 1
ATOM 1281 O O . TYR A 1 159 ? 11.550 8.777 -8.169 1.00 90.50 159 TYR A O 1
ATOM 1289 N N . LEU A 1 160 ? 12.986 8.401 -9.853 1.00 91.50 160 LEU A N 1
ATOM 1290 C CA . LEU A 1 160 ? 14.168 8.137 -9.044 1.00 91.50 160 LEU A CA 1
ATOM 1291 C C . LEU A 1 160 ? 15.184 9.269 -9.197 1.00 91.50 160 LEU A C 1
ATOM 1293 O O . LEU A 1 160 ? 15.744 9.509 -10.265 1.00 91.50 160 LEU A O 1
ATOM 1297 N N . ARG A 1 161 ? 15.505 9.970 -8.107 1.00 94.50 161 ARG A N 1
ATOM 1298 C CA . ARG A 1 161 ? 16.548 11.008 -8.183 1.00 94.50 161 ARG A CA 1
ATOM 1299 C C . ARG A 1 161 ? 17.962 10.435 -8.073 1.00 94.50 161 ARG A C 1
ATOM 1301 O O . ARG A 1 161 ? 18.854 10.924 -8.761 1.00 94.50 161 ARG A O 1
ATOM 1308 N N . HIS A 1 162 ? 18.177 9.452 -7.204 1.00 95.50 162 HIS A N 1
ATOM 1309 C CA . HIS A 1 162 ? 19.465 8.772 -7.059 1.00 95.50 162 HIS A CA 1
ATOM 1310 C C . HIS A 1 162 ? 19.248 7.291 -6.765 1.00 95.50 162 HIS A C 1
ATOM 1312 O O . HIS A 1 162 ? 18.557 6.954 -5.801 1.00 95.50 162 HIS A O 1
ATOM 1318 N N . LEU A 1 163 ? 19.895 6.438 -7.551 1.00 95.81 163 LEU A N 1
ATOM 1319 C CA . LEU A 1 163 ? 19.936 4.995 -7.370 1.00 95.81 163 LEU A CA 1
ATOM 1320 C C . LEU A 1 163 ? 21.392 4.532 -7.283 1.00 95.81 163 LEU A C 1
ATOM 1322 O O . LEU A 1 163 ? 22.187 4.776 -8.190 1.00 95.81 163 LEU A O 1
ATOM 1326 N N . ILE A 1 164 ? 21.725 3.849 -6.191 1.00 97.12 164 ILE A N 1
ATOM 1327 C CA . ILE A 1 164 ? 22.971 3.101 -6.027 1.00 97.12 164 ILE A CA 1
ATOM 1328 C C . ILE A 1 164 ? 22.588 1.633 -5.876 1.00 97.12 164 ILE A C 1
ATOM 1330 O O . ILE A 1 164 ? 21.923 1.271 -4.903 1.00 97.12 164 ILE A O 1
ATOM 1334 N N . SER A 1 165 ? 22.984 0.794 -6.832 1.00 95.94 165 SER A N 1
ATOM 1335 C CA . SER A 1 165 ? 22.674 -0.631 -6.771 1.00 95.94 165 SER A CA 1
ATOM 1336 C C . SER A 1 165 ? 23.685 -1.527 -7.465 1.00 95.94 165 SER A C 1
ATOM 1338 O O . SER A 1 165 ? 24.333 -1.103 -8.406 1.00 95.94 165 SER A O 1
ATOM 1340 N N . LEU A 1 166 ? 23.836 -2.776 -7.016 1.00 95.00 166 LEU A N 1
ATOM 1341 C CA . LEU A 1 166 ? 24.651 -3.752 -7.741 1.00 95.00 166 LEU A CA 1
ATOM 1342 C C . LEU A 1 166 ? 23.971 -4.145 -9.058 1.00 95.00 166 LEU A C 1
ATOM 1344 O O . LEU A 1 166 ? 24.529 -3.894 -10.129 1.00 95.00 166 LEU A O 1
ATOM 1348 N N . THR A 1 167 ? 22.762 -4.703 -8.967 1.00 95.69 167 THR A N 1
ATOM 1349 C CA . THR A 1 167 ? 22.025 -5.294 -10.093 1.00 95.69 167 THR A CA 1
ATOM 1350 C C . THR A 1 167 ? 20.578 -4.765 -10.146 1.00 95.69 167 THR A C 1
ATOM 1352 O O . THR A 1 167 ? 19.648 -5.465 -9.732 1.00 95.69 167 THR A O 1
ATOM 1355 N N . PRO A 1 168 ? 20.344 -3.514 -10.585 1.00 93.75 168 PRO A N 1
ATOM 1356 C CA . PRO A 1 168 ? 18.989 -2.983 -10.676 1.00 93.75 168 PRO A CA 1
ATOM 1357 C C . PRO A 1 168 ? 18.234 -3.553 -11.880 1.00 93.75 168 PRO A C 1
ATOM 1359 O O . PRO A 1 168 ? 18.764 -3.573 -12.992 1.00 93.75 168 PRO A O 1
ATOM 1362 N N . HIS A 1 169 ? 16.982 -3.950 -11.651 1.00 94.06 169 HIS A N 1
ATOM 1363 C CA . HIS A 1 169 ? 16.008 -4.304 -12.680 1.00 94.06 169 HIS A CA 1
ATOM 1364 C C . HIS A 1 169 ? 14.948 -3.208 -12.750 1.00 94.06 169 HIS A C 1
ATOM 1366 O O . HIS A 1 169 ? 14.207 -3.010 -11.787 1.00 94.06 169 HIS A O 1
ATOM 1372 N N . ILE A 1 170 ? 14.906 -2.487 -13.867 1.00 90.31 170 ILE A N 1
ATOM 1373 C CA . ILE A 1 170 ? 13.978 -1.378 -14.091 1.00 90.31 170 ILE A CA 1
ATOM 1374 C C . ILE A 1 170 ? 13.222 -1.641 -15.395 1.00 90.31 170 ILE A C 1
ATOM 1376 O O . ILE A 1 170 ? 13.863 -1.827 -16.430 1.00 90.31 170 ILE A O 1
ATOM 1380 N N . SER A 1 171 ? 11.894 -1.666 -15.348 1.00 85.69 171 SER A N 1
ATOM 1381 C CA . SER A 1 171 ? 11.023 -1.816 -16.521 1.00 85.69 171 SER A CA 1
ATOM 1382 C C . SER A 1 171 ? 10.072 -0.625 -16.676 1.00 85.69 171 SER A C 1
ATOM 1384 O O . SER A 1 171 ? 9.968 0.221 -15.784 1.00 85.69 171 SER A O 1
ATOM 1386 N N . ASP A 1 172 ? 9.384 -0.571 -17.818 1.00 84.38 172 ASP A N 1
ATOM 1387 C CA . ASP A 1 172 ? 8.291 0.357 -18.127 1.00 84.38 172 ASP A CA 1
ATOM 1388 C C . ASP A 1 172 ? 8.710 1.840 -18.244 1.00 84.38 172 ASP A C 1
ATOM 1390 O O . ASP A 1 172 ? 9.492 2.222 -19.121 1.00 84.38 172 ASP A O 1
ATOM 1394 N N . THR A 1 173 ? 8.141 2.718 -17.416 1.00 82.69 173 THR A N 1
ATOM 1395 C CA . THR A 1 173 ? 8.346 4.171 -17.451 1.00 82.69 173 THR A CA 1
ATOM 1396 C C . THR A 1 173 ? 9.116 4.628 -16.220 1.00 82.69 173 THR A C 1
ATOM 1398 O O . THR A 1 173 ? 8.568 4.849 -15.140 1.00 82.69 173 THR A O 1
ATOM 1401 N N . SER A 1 174 ? 10.422 4.826 -16.382 1.00 80.12 174 SER A N 1
ATOM 1402 C CA . SER A 1 174 ? 11.278 5.301 -15.294 1.00 80.12 174 SER A CA 1
ATOM 1403 C C . SER A 1 174 ? 11.980 6.607 -15.650 1.00 80.12 174 SER A C 1
ATOM 1405 O O . SER A 1 174 ? 12.538 6.779 -16.734 1.00 80.12 174 SER A O 1
ATOM 1407 N N . TYR A 1 175 ? 11.970 7.542 -14.705 1.00 84.94 175 TYR A N 1
ATOM 1408 C CA . TYR A 1 175 ? 12.734 8.782 -14.760 1.00 84.94 175 TYR A CA 1
ATOM 1409 C C . TYR A 1 175 ? 13.837 8.709 -13.714 1.00 84.94 175 TYR A C 1
ATOM 1411 O O . TYR A 1 175 ? 13.578 8.902 -12.523 1.00 84.94 175 TYR A O 1
ATOM 1419 N N . LEU A 1 176 ? 15.067 8.431 -14.142 1.00 86.81 176 LEU A N 1
ATOM 1420 C CA . LEU A 1 176 ? 16.194 8.198 -13.245 1.00 86.81 176 LEU A CA 1
ATOM 1421 C C . LEU A 1 176 ? 17.310 9.211 -13.486 1.00 86.81 176 LEU A C 1
ATOM 1423 O O . LEU A 1 176 ? 18.055 9.104 -14.443 1.00 86.81 176 LEU A O 1
ATOM 1427 N N . ARG A 1 177 ? 17.485 10.164 -12.565 1.00 90.06 177 ARG A N 1
ATOM 1428 C CA . ARG A 1 177 ? 18.456 11.260 -12.750 1.00 90.06 177 ARG A CA 1
ATOM 1429 C C . ARG A 1 177 ? 19.915 10.847 -12.532 1.00 90.06 177 ARG A C 1
ATOM 1431 O O . ARG A 1 177 ? 20.820 11.427 -13.126 1.00 90.06 177 ARG A O 1
ATOM 1438 N N . HIS A 1 178 ? 20.170 9.931 -11.599 1.00 90.69 178 HIS A N 1
ATOM 1439 C CA . HIS A 1 178 ? 21.523 9.488 -11.263 1.00 90.69 178 HIS A CA 1
ATOM 1440 C C . HIS A 1 178 ? 21.533 8.004 -10.919 1.00 90.69 178 HIS A C 1
ATOM 1442 O O . HIS A 1 178 ? 20.909 7.599 -9.938 1.00 90.69 178 HIS A O 1
ATOM 1448 N N . LEU A 1 179 ? 22.303 7.228 -11.680 1.00 92.50 179 LEU A N 1
ATOM 1449 C CA . LEU A 1 179 ? 22.500 5.798 -11.477 1.00 92.50 179 LEU A CA 1
ATOM 1450 C C . LEU A 1 179 ? 23.978 5.484 -11.240 1.00 92.50 179 LEU A C 1
ATOM 1452 O O . LEU A 1 179 ? 24.831 5.835 -12.051 1.00 92.50 179 LEU A O 1
ATOM 1456 N N . ILE A 1 180 ? 24.263 4.767 -10.158 1.00 94.56 180 ILE A N 1
ATOM 1457 C CA . ILE A 1 180 ? 25.527 4.065 -9.944 1.00 94.56 180 ILE A CA 1
ATOM 1458 C C . ILE A 1 180 ? 25.189 2.581 -9.860 1.00 94.56 180 ILE A C 1
ATOM 1460 O O . ILE A 1 180 ? 24.520 2.160 -8.915 1.00 94.56 180 ILE A O 1
ATOM 1464 N N . SER A 1 181 ? 25.633 1.795 -10.845 1.00 93.94 181 SER A N 1
ATOM 1465 C CA . SER A 1 181 ? 25.455 0.344 -10.807 1.00 93.94 181 SER A CA 1
ATOM 1466 C C . SER A 1 181 ? 26.562 -0.457 -11.466 1.00 93.94 181 SER A C 1
ATOM 1468 O O . SER A 1 181 ? 27.338 0.088 -12.249 1.00 93.94 181 SER A O 1
ATOM 1470 N N . GLN A 1 182 ? 26.649 -1.742 -11.106 1.00 91.69 182 GLN A N 1
ATOM 1471 C CA . GLN A 1 182 ? 27.575 -2.680 -11.742 1.00 91.69 182 GLN A CA 1
ATOM 1472 C C . GLN A 1 182 ? 26.941 -3.326 -12.975 1.00 91.69 182 GLN A C 1
ATOM 1474 O O . GLN A 1 182 ? 27.554 -3.334 -14.039 1.00 91.69 182 GLN A O 1
ATOM 1479 N N . THR A 1 183 ? 25.718 -3.846 -12.844 1.00 92.75 183 THR A N 1
ATOM 1480 C CA . THR A 1 183 ? 25.030 -4.571 -13.921 1.00 92.75 183 THR A CA 1
ATOM 1481 C C . THR A 1 183 ? 23.550 -4.174 -13.986 1.00 92.75 183 THR A C 1
ATOM 1483 O O . THR A 1 183 ? 22.702 -4.864 -13.414 1.00 92.75 183 THR A O 1
ATOM 1486 N N . PRO A 1 184 ? 23.214 -3.049 -14.641 1.00 89.38 184 PRO A N 1
ATOM 1487 C CA . PRO A 1 184 ? 21.830 -2.625 -14.793 1.00 89.38 184 PRO A CA 1
ATOM 1488 C C . PRO A 1 184 ? 21.108 -3.412 -15.891 1.00 89.38 184 PRO A C 1
ATOM 1490 O O . PRO A 1 184 ? 21.644 -3.609 -16.981 1.00 89.38 184 PRO A O 1
ATOM 1493 N N . HIS A 1 185 ? 19.863 -3.798 -15.617 1.00 90.50 185 HIS A N 1
ATOM 1494 C CA . HIS A 1 185 ? 18.912 -4.280 -16.611 1.00 90.50 185 HIS A CA 1
ATOM 1495 C C . HIS A 1 185 ? 17.753 -3.287 -16.701 1.00 90.50 185 HIS A C 1
ATOM 1497 O O . HIS A 1 185 ? 16.886 -3.263 -15.829 1.00 90.50 185 HIS A O 1
ATOM 1503 N N . ILE A 1 186 ? 17.755 -2.463 -17.747 1.00 87.00 186 ILE A N 1
ATOM 1504 C CA . ILE A 1 186 ? 16.750 -1.420 -17.966 1.00 87.00 186 ILE A CA 1
ATOM 1505 C C . ILE A 1 186 ? 16.030 -1.728 -19.278 1.00 87.00 186 ILE A C 1
ATOM 1507 O O . ILE A 1 186 ? 16.681 -1.793 -20.324 1.00 87.00 186 ILE A O 1
ATOM 1511 N N . SER A 1 187 ? 14.721 -1.960 -19.215 1.00 80.94 187 SER A N 1
ATOM 1512 C CA . SER A 1 187 ? 13.860 -2.171 -20.381 1.00 80.94 187 SER A CA 1
ATOM 1513 C C . SER A 1 187 ? 12.807 -1.074 -20.485 1.00 80.94 187 SER A C 1
ATOM 1515 O O . SER A 1 187 ? 12.443 -0.454 -19.488 1.00 80.94 187 SER A O 1
ATOM 1517 N N . ASP A 1 188 ? 12.330 -0.860 -21.712 1.00 65.69 188 ASP A N 1
ATOM 1518 C CA . ASP A 1 188 ? 11.298 0.122 -22.055 1.00 65.69 188 ASP A CA 1
ATOM 1519 C C . ASP A 1 188 ? 11.720 1.578 -21.787 1.00 65.69 188 ASP A C 1
ATOM 1521 O O . ASP A 1 188 ? 12.905 1.885 -21.657 1.00 65.69 188 ASP A O 1
ATOM 1525 N N . THR A 1 189 ? 10.775 2.514 -21.868 1.00 59.62 189 THR A N 1
ATOM 1526 C CA . THR A 1 189 ? 10.987 3.971 -21.871 1.00 59.62 189 THR A CA 1
ATOM 1527 C C . THR A 1 189 ? 11.606 4.507 -20.573 1.00 59.62 189 THR A C 1
ATOM 1529 O O . THR A 1 189 ? 10.941 5.123 -19.740 1.00 59.62 189 THR A O 1
ATOM 1532 N N . SER A 1 190 ? 12.915 4.326 -20.425 1.00 61.25 190 SER A N 1
ATOM 1533 C CA . SER A 1 190 ? 13.715 4.936 -19.369 1.00 61.25 190 SER A CA 1
ATOM 1534 C C . SER A 1 190 ? 14.325 6.252 -19.845 1.00 61.25 190 SER A C 1
ATOM 1536 O O . SER A 1 190 ? 15.077 6.279 -20.826 1.00 61.25 190 SER A O 1
ATOM 1538 N N . TYR A 1 191 ? 14.052 7.336 -19.125 1.00 62.81 191 TYR A N 1
ATOM 1539 C CA . TYR A 1 191 ? 14.739 8.611 -19.303 1.00 62.81 191 TYR A CA 1
ATOM 1540 C C . TYR A 1 191 ? 15.832 8.726 -18.234 1.00 62.81 191 TYR A C 1
ATOM 1542 O O . TYR A 1 191 ? 15.528 8.883 -17.047 1.00 62.81 191 TYR A O 1
ATOM 1550 N N . LEU A 1 192 ? 17.091 8.607 -18.671 1.00 62.84 192 LEU A N 1
ATOM 1551 C CA . LEU A 1 192 ? 18.301 8.765 -17.853 1.00 62.84 192 LEU A CA 1
ATOM 1552 C C . LEU A 1 192 ? 18.836 10.203 -17.910 1.00 62.84 192 LEU A C 1
ATOM 1554 O O . LEU A 1 192 ? 18.840 10.779 -19.022 1.00 62.84 192 LEU A O 1
#

Sequence (192 aa):
MGKMEEEKEEAGENEIEEGQGDEGSNTFTPYLRHLISQTPHISDTSYLRHLISQTPHISDTSYLRHLISQTPHISDTSYLRHLISQTPHISDTSYLRHLISQTPHISDTSYLRHLISQTPHISDTSYLRHLISQTPHISDTSYLRHLISQTPHISDTSYLRHLISLTPHISDTSYLRHLISQTPHISDTSYL

Foldseek 3Di:
DDDDDDDDDDADDWDWDDDDDDPDDPPPATATAEGEEAEAEADDHYEYAEYEYAEYEADDHYEYAEYEYAEYEHDDHYEYAYYEYAEYEADDHYEYAEYEYAEYEHDDAYEYAEYEYAEYEADDDYEYAEYEYAEYEAEDAYEYAEYEYAEYEYEDAYEYAEYEYAEYEYEDHYEYNYYDYNHYHYYDHYDD

Secondary structure (DSSP, 8-state):
---------------B------SSS-----EES-EE-SS-EE-SSEEES-EEESS-EE-SEEEES-EEESS-EE-SEEEES-EEESS-EE-SEEEES-EEESS-EE-SEEEES-EEESS-EE-SEEEES-EEESS-EE-SEEEES-EEESS-EE-SEEEES-EEESS-EE-SEEEES-EEESS-EE-SSEE-